Protein AF-A0A924MTT7-F1 (afdb_monomer_lite)

pLDDT: mean 83.6, std 11.67, range [41.41, 96.5]

Secondary structure (DSSP, 8-state):
---EEEEEEEEEETTEEEEEEEEE---EEETTEEEBSEEEEEEEEEPTTS-EEEEEEEEEE--TTEEEEEE-TTT-B-S-SSTTS----BEEEEEEEESSTT-SS-EE-STTSSEEEEEETTSSSPEEEEEE--SSTTT--EEE-HHHHTS-HHHHHHHHHHHHHHHHTTSS----SSSTTPPEEPP--

Radius of gyration: 16.92 Å; chains: 1; bounding box: 45×33×53 Å

Foldseek 3Di:
DDKDFPDKDWDAWPLGTKIKTKIFPLPDDDPPDRFGQKIKIWMFHQDPVRDTHTPDMDIDGDDPQWPGKDWDPVQKAQDCLDPPGDGFIWIKMFTWGAPDPVPDHDTPPALQGGKIKIWGVPDVVTKIWIFHGHPDLVRQAIAIEPVLVVDDPSSQVVQQVSQLVCVVVVPRDPRDNPPSSRHHYDDDD

Structure (mmCIF, N/CA/C/O backbone):
data_AF-A0A924MTT7-F1
#
_entry.id   AF-A0A924MTT7-F1
#
loop_
_atom_site.group_PDB
_atom_site.id
_atom_site.type_symbol
_atom_site.label_atom_id
_atom_site.label_alt_id
_atom_site.label_comp_id
_atom_site.label_asym_id
_atom_site.label_entity_id
_atom_site.label_seq_id
_atom_site.pdbx_PDB_ins_code
_atom_site.Cartn_x
_atom_site.Cartn_y
_atom_site.Cartn_z
_atom_site.occupancy
_atom_site.B_iso_or_equiv
_atom_site.auth_seq_id
_atom_site.auth_comp_id
_atom_site.auth_asym_id
_atom_site.auth_atom_id
_atom_site.pdbx_PDB_model_num
ATOM 1 N N . MET A 1 1 ? 18.904 -9.429 10.494 1.00 61.00 1 MET A N 1
ATOM 2 C CA . MET A 1 1 ? 18.779 -8.039 10.995 1.00 61.00 1 MET A CA 1
ATOM 3 C C . MET A 1 1 ? 17.323 -7.750 11.372 1.00 61.00 1 MET A C 1
ATOM 5 O O . MET A 1 1 ? 16.434 -8.182 10.637 1.00 61.00 1 MET A O 1
ATOM 9 N N . ALA A 1 2 ? 17.067 -7.101 12.511 1.00 84.69 2 ALA A N 1
ATOM 10 C CA . ALA A 1 2 ? 15.714 -6.762 12.974 1.00 84.69 2 ALA A CA 1
ATOM 11 C C . ALA A 1 2 ? 15.115 -5.586 12.179 1.00 84.69 2 ALA A C 1
ATOM 13 O O . ALA A 1 2 ? 15.863 -4.736 11.694 1.00 84.69 2 ALA A O 1
ATOM 14 N N . LEU A 1 3 ? 13.785 -5.544 12.040 1.00 91.94 3 LEU A N 1
ATOM 15 C CA . LEU A 1 3 ? 13.094 -4.390 11.460 1.00 91.94 3 LEU A CA 1
ATOM 16 C C . LEU A 1 3 ? 13.078 -3.235 12.468 1.00 91.94 3 LEU A C 1
ATOM 18 O O . LEU A 1 3 ? 12.894 -3.452 13.665 1.00 91.94 3 LEU A O 1
ATOM 22 N N . LYS A 1 4 ? 13.254 -2.014 11.973 1.00 93.88 4 LYS A N 1
ATOM 23 C CA . LYS A 1 4 ? 13.209 -0.770 12.743 1.00 93.88 4 LYS A CA 1
ATOM 24 C C . LYS A 1 4 ? 11.928 -0.016 12.424 1.00 93.88 4 LYS A C 1
ATOM 26 O O . LYS A 1 4 ? 11.415 -0.113 11.310 1.00 93.88 4 LYS A O 1
ATOM 31 N N . ILE A 1 5 ? 11.440 0.767 13.383 1.00 94.38 5 ILE A N 1
ATOM 32 C CA . ILE A 1 5 ? 10.331 1.692 13.143 1.00 94.38 5 ILE A CA 1
ATOM 33 C C . ILE A 1 5 ? 10.835 2.823 12.254 1.00 94.38 5 ILE A C 1
ATOM 35 O O . ILE A 1 5 ? 11.678 3.613 12.667 1.00 94.38 5 ILE A O 1
ATOM 39 N N . LEU A 1 6 ? 10.296 2.892 11.039 1.00 91.62 6 LEU A N 1
ATOM 40 C CA . LEU A 1 6 ? 10.521 4.002 10.118 1.00 91.62 6 LEU A CA 1
ATOM 41 C C . LEU A 1 6 ? 9.528 5.128 10.396 1.00 91.62 6 LEU A C 1
ATOM 43 O O . LEU A 1 6 ? 9.865 6.305 10.306 1.00 91.62 6 LEU A O 1
ATOM 47 N N . ARG A 1 7 ? 8.283 4.765 10.728 1.00 92.62 7 ARG A N 1
ATOM 48 C CA . ARG A 1 7 ? 7.214 5.725 10.996 1.00 92.62 7 ARG A CA 1
ATOM 49 C C . ARG A 1 7 ? 6.151 5.146 11.917 1.00 92.62 7 ARG A C 1
ATOM 51 O O . ARG A 1 7 ? 5.841 3.960 11.852 1.00 92.62 7 ARG A O 1
ATOM 58 N N . CYS A 1 8 ? 5.546 6.020 12.714 1.00 94.56 8 CYS A N 1
ATOM 59 C CA . CYS A 1 8 ? 4.300 5.756 13.420 1.00 94.56 8 CYS A CA 1
ATOM 60 C C . CYS A 1 8 ? 3.237 6.741 12.920 1.00 94.56 8 CYS A C 1
ATOM 62 O O . CYS A 1 8 ? 3.479 7.948 12.879 1.00 94.56 8 CYS A O 1
ATOM 64 N N . VAL A 1 9 ? 2.080 6.221 12.524 1.00 93.25 9 VAL A N 1
ATOM 65 C CA . VAL A 1 9 ? 0.878 6.991 12.198 1.00 93.25 9 VAL A CA 1
ATOM 66 C C . VAL A 1 9 ? -0.174 6.654 13.244 1.00 93.25 9 VAL A C 1
ATOM 68 O O . VAL A 1 9 ? -0.270 5.511 13.688 1.00 93.25 9 VAL A O 1
ATOM 71 N N . ARG A 1 10 ? -0.933 7.652 13.683 1.00 93.00 10 ARG A N 1
ATOM 72 C CA . ARG A 1 10 ? -1.968 7.492 14.703 1.00 93.00 10 ARG A CA 1
ATOM 73 C C . ARG A 1 10 ? -3.247 8.133 14.208 1.00 93.00 10 ARG A C 1
ATOM 75 O O . ARG A 1 10 ? -3.184 9.151 13.526 1.00 93.00 10 ARG A O 1
ATOM 82 N N . GLY A 1 11 ? -4.369 7.576 14.625 1.00 90.56 11 GLY A N 1
ATOM 83 C CA . GLY A 1 11 ? -5.678 8.147 14.369 1.00 90.56 11 GLY A CA 1
ATOM 84 C C . GLY A 1 11 ? -6.728 7.512 15.260 1.00 90.56 11 GLY A C 1
ATOM 85 O O . GLY A 1 11 ? -6.408 6.804 16.220 1.00 90.56 11 GLY A O 1
ATOM 86 N N . ALA A 1 12 ? -7.982 7.789 14.944 1.00 89.44 12 ALA A N 1
ATOM 87 C CA . ALA A 1 12 ? -9.131 7.162 15.566 1.00 89.44 12 ALA A CA 1
ATOM 88 C C . ALA A 1 12 ? -10.155 6.820 14.488 1.00 89.44 12 ALA A C 1
ATOM 90 O O . ALA A 1 12 ? -10.214 7.475 13.450 1.00 89.44 12 ALA A O 1
ATOM 91 N N . ASP A 1 13 ? -10.917 5.767 14.732 1.00 87.56 13 ASP A N 1
ATOM 92 C CA . ASP A 1 13 ? -12.004 5.313 13.878 1.00 87.56 13 ASP A CA 1
ATOM 93 C C . ASP A 1 13 ? -13.174 4.822 14.745 1.00 87.56 13 ASP A C 1
ATOM 95 O O . ASP A 1 13 ? -13.140 4.945 15.973 1.00 87.56 13 ASP A O 1
ATOM 99 N N . ALA A 1 14 ? -14.210 4.250 14.132 1.00 84.94 14 ALA A N 1
ATOM 100 C CA . ALA A 1 14 ? -15.380 3.722 14.834 1.00 84.94 14 ALA A CA 1
ATOM 101 C C . ALA A 1 14 ? -15.052 2.609 15.853 1.00 84.94 14 ALA A C 1
ATOM 103 O O . ALA A 1 14 ? -15.871 2.302 16.716 1.00 84.94 14 ALA A O 1
ATOM 104 N N . VAL A 1 15 ? -13.863 2.000 15.773 1.00 83.12 15 VAL A N 1
ATOM 105 C CA . VAL A 1 15 ? -13.389 0.925 16.664 1.00 83.12 15 VAL A CA 1
ATOM 106 C C . VAL A 1 15 ? -12.430 1.474 17.736 1.00 83.12 15 VAL A C 1
ATOM 108 O O . VAL A 1 15 ? -11.995 0.744 18.626 1.00 83.12 15 VAL A O 1
ATOM 111 N N . GLY A 1 16 ? -12.116 2.770 17.692 1.00 88.25 16 GLY A N 1
ATOM 112 C CA . GLY A 1 16 ? -11.335 3.484 18.695 1.00 88.25 16 GLY A CA 1
ATOM 113 C C . GLY A 1 16 ? -10.012 4.028 18.165 1.00 88.25 16 GLY A C 1
ATOM 114 O O . GLY A 1 16 ? -9.757 4.104 16.964 1.00 88.25 16 GLY A O 1
ATOM 115 N N . ALA A 1 17 ? -9.145 4.439 19.089 1.00 93.25 17 ALA A N 1
ATOM 116 C CA . ALA A 1 17 ? -7.819 4.928 18.738 1.00 93.25 17 ALA A CA 1
ATOM 117 C C . ALA A 1 17 ? -6.966 3.795 18.149 1.00 93.25 17 ALA A C 1
ATOM 119 O O . ALA A 1 17 ? -6.945 2.676 18.665 1.00 93.25 17 ALA A O 1
ATOM 120 N N . TRP A 1 18 ? -6.213 4.093 17.097 1.00 93.06 18 TRP A N 1
ATOM 121 C CA . TRP A 1 18 ? -5.336 3.135 16.437 1.00 93.06 18 TRP A CA 1
ATOM 122 C C . TRP A 1 18 ? -3.935 3.699 16.219 1.00 93.06 18 TRP A C 1
ATOM 124 O O . TRP A 1 18 ? -3.701 4.912 16.190 1.00 93.06 18 TRP A O 1
ATOM 134 N N . GLN A 1 19 ? -2.980 2.783 16.084 1.00 95.12 19 GLN A N 1
ATOM 135 C CA . GLN A 1 19 ? -1.586 3.083 15.776 1.00 95.12 19 GLN A CA 1
ATOM 136 C C . GLN A 1 19 ? -1.093 2.148 14.677 1.00 95.12 19 GLN A C 1
ATOM 138 O O . GLN A 1 19 ? -1.239 0.934 14.774 1.00 95.12 19 GLN A O 1
ATOM 143 N N . LEU A 1 20 ? -0.494 2.722 13.642 1.00 94.75 20 LEU A N 1
ATOM 144 C CA . LEU A 1 20 ? 0.119 2.016 12.529 1.00 94.75 20 LEU A CA 1
ATOM 145 C C . LEU A 1 20 ? 1.627 2.255 12.551 1.00 94.75 20 LEU A C 1
ATOM 147 O O . LEU A 1 20 ? 2.089 3.394 12.465 1.00 94.75 20 LEU A O 1
ATOM 151 N N . TYR A 1 21 ? 2.394 1.176 12.628 1.00 96.12 21 TYR A N 1
ATOM 152 C CA . TYR A 1 21 ? 3.846 1.197 12.521 1.00 96.12 21 TYR A CA 1
ATOM 153 C C . TYR A 1 21 ? 4.270 0.740 11.134 1.00 96.12 21 TYR A C 1
ATOM 155 O O . TYR A 1 21 ? 3.935 -0.364 10.713 1.00 96.12 21 TYR A O 1
ATOM 163 N N . LEU A 1 22 ? 5.034 1.585 10.444 1.00 95.75 22 LEU A N 1
ATOM 164 C CA . LEU A 1 22 ? 5.727 1.236 9.209 1.00 95.75 22 LEU A CA 1
ATOM 165 C C . LEU A 1 22 ? 7.174 0.907 9.559 1.00 95.75 22 LEU A C 1
ATOM 167 O O . LEU A 1 22 ? 7.864 1.694 10.214 1.00 95.75 22 LEU A O 1
ATOM 171 N N . LEU A 1 23 ? 7.611 -0.273 9.146 1.00 96.50 23 LEU A N 1
ATOM 172 C CA . LEU A 1 23 ? 8.838 -0.914 9.584 1.00 96.50 23 LEU A CA 1
ATOM 173 C C . LEU A 1 23 ? 9.707 -1.272 8.377 1.00 96.50 23 LEU A C 1
ATOM 175 O O . LEU A 1 23 ? 9.195 -1.693 7.341 1.00 96.50 23 LEU A O 1
ATOM 179 N N . GLY A 1 24 ? 11.022 -1.185 8.537 1.00 95.50 24 GLY A N 1
ATOM 180 C CA . GLY A 1 24 ? 11.985 -1.619 7.528 1.00 95.50 24 GLY A CA 1
ATOM 181 C C . GLY A 1 24 ? 13.337 -1.927 8.144 1.00 95.50 24 GLY A C 1
ATOM 182 O O . GLY A 1 24 ? 13.634 -1.486 9.253 1.00 95.50 24 GLY A O 1
ATOM 183 N N . ASP A 1 25 ? 14.158 -2.725 7.468 1.00 94.06 25 ASP A N 1
ATOM 184 C CA . ASP A 1 25 ? 15.500 -3.035 7.969 1.00 94.06 25 ASP A CA 1
ATOM 185 C C . ASP A 1 25 ? 16.543 -1.959 7.663 1.00 94.06 25 ASP A C 1
ATOM 187 O O . ASP A 1 25 ? 17.622 -2.009 8.250 1.00 94.06 25 ASP A O 1
ATOM 191 N N . SER A 1 26 ? 16.224 -0.969 6.818 1.00 86.75 26 SER A N 1
ATOM 192 C CA . SER A 1 26 ? 17.160 0.102 6.441 1.00 86.75 26 SER A CA 1
ATOM 193 C C . SER A 1 26 ? 18.521 -0.458 6.008 1.00 86.75 26 SER A C 1
ATOM 195 O O . SER A 1 26 ? 19.568 0.040 6.424 1.00 86.75 26 SER A O 1
ATOM 197 N N . ALA A 1 27 ? 18.497 -1.558 5.255 1.00 80.94 27 ALA A N 1
ATOM 198 C CA . ALA A 1 27 ? 19.681 -2.339 4.927 1.00 80.94 27 ALA A CA 1
ATOM 199 C C . ALA A 1 27 ? 20.689 -1.582 4.051 1.00 80.94 27 ALA A C 1
ATOM 201 O O . ALA A 1 27 ? 21.867 -1.936 4.056 1.00 80.94 27 ALA A O 1
ATOM 202 N N . ARG A 1 28 ? 20.243 -0.577 3.284 1.00 78.56 28 ARG A N 1
ATOM 203 C CA . ARG A 1 28 ? 21.082 0.148 2.321 1.00 78.56 28 ARG A CA 1
ATOM 204 C C . ARG A 1 28 ? 20.813 1.655 2.357 1.00 78.56 28 ARG A C 1
ATOM 206 O O . ARG A 1 28 ? 19.762 2.104 2.817 1.00 78.56 28 ARG A O 1
ATOM 213 N N . ARG A 1 29 ? 21.781 2.426 1.860 1.00 74.81 29 ARG A N 1
ATOM 214 C CA . ARG A 1 29 ? 21.657 3.860 1.580 1.00 74.81 29 ARG A CA 1
ATOM 215 C C . ARG A 1 29 ? 22.1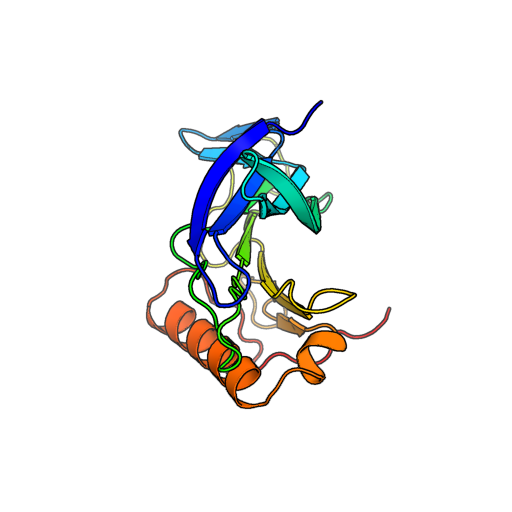94 4.147 0.185 1.00 74.81 29 ARG A C 1
ATOM 217 O O . ARG A 1 29 ? 23.266 3.644 -0.140 1.00 74.81 29 ARG A O 1
ATOM 224 N N . ASP A 1 30 ? 21.473 4.957 -0.576 1.00 73.00 30 ASP A N 1
ATOM 225 C CA . ASP A 1 30 ? 21.962 5.585 -1.803 1.00 73.00 30 ASP A CA 1
ATOM 226 C C . ASP A 1 30 ? 21.725 7.094 -1.691 1.00 73.00 30 ASP A C 1
ATOM 228 O O . ASP A 1 30 ? 20.586 7.541 -1.573 1.00 73.00 30 ASP A O 1
ATOM 232 N N . GLY A 1 31 ? 22.801 7.875 -1.575 1.00 75.19 31 GLY A N 1
ATOM 233 C CA . GLY A 1 31 ? 22.709 9.271 -1.138 1.00 75.19 31 GLY A CA 1
ATOM 234 C C . GLY A 1 31 ? 21.929 9.418 0.180 1.00 75.19 31 GLY A C 1
ATOM 235 O O . GLY A 1 31 ? 22.265 8.792 1.191 1.00 75.19 31 GLY A O 1
ATOM 236 N N . ASP A 1 32 ? 20.865 10.224 0.150 1.00 71.44 32 ASP A N 1
ATOM 237 C CA . ASP A 1 32 ? 19.966 10.473 1.287 1.00 71.44 32 ASP A CA 1
ATOM 238 C C . ASP A 1 32 ? 18.819 9.451 1.406 1.00 71.44 32 ASP A C 1
ATOM 240 O O . ASP A 1 32 ? 18.022 9.494 2.350 1.00 71.44 32 ASP A O 1
ATOM 244 N N . VAL A 1 33 ? 18.727 8.504 0.472 1.00 68.81 33 VAL A N 1
ATOM 245 C CA . VAL A 1 33 ? 17.617 7.556 0.388 1.00 68.81 33 VAL A CA 1
ATOM 246 C C . VAL A 1 33 ? 17.973 6.292 1.157 1.00 68.81 33 VAL A C 1
ATOM 248 O O . VAL A 1 33 ? 18.913 5.562 0.841 1.00 68.81 33 VAL A O 1
ATOM 251 N N . VAL A 1 34 ? 17.208 6.024 2.217 1.00 80.62 34 VAL A N 1
ATOM 252 C CA . VAL A 1 34 ? 17.335 4.803 3.018 1.00 80.62 34 VAL A CA 1
ATOM 253 C C . VAL A 1 34 ? 16.444 3.723 2.422 1.00 80.62 34 VAL A C 1
ATOM 255 O O . VAL A 1 34 ? 15.218 3.810 2.472 1.00 80.62 34 VAL A O 1
ATOM 258 N N . LEU A 1 35 ? 17.071 2.664 1.926 1.00 86.94 35 LEU A N 1
ATOM 259 C CA . LEU A 1 35 ? 16.398 1.543 1.290 1.00 86.94 35 LEU A CA 1
ATOM 260 C C . LEU A 1 35 ? 16.282 0.370 2.257 1.00 86.94 35 LEU A C 1
ATOM 262 O O . LEU A 1 35 ? 17.225 0.021 2.975 1.00 86.94 35 LEU A O 1
ATOM 266 N N . SER A 1 36 ? 15.123 -0.278 2.242 1.00 93.06 36 SER A N 1
ATOM 267 C CA . SER A 1 36 ? 14.907 -1.533 2.957 1.00 93.06 36 SER A CA 1
ATOM 268 C C . SER A 1 36 ? 14.861 -2.702 1.981 1.00 93.06 36 SER A C 1
ATOM 270 O O . SER A 1 36 ? 14.353 -2.573 0.872 1.00 93.06 36 SER A O 1
ATOM 272 N N . THR A 1 37 ? 15.355 -3.862 2.409 1.00 93.31 37 THR A N 1
ATOM 273 C CA . THR A 1 37 ? 15.153 -5.131 1.680 1.00 93.31 37 THR A CA 1
ATOM 274 C C . THR A 1 37 ? 13.929 -5.881 2.197 1.00 93.31 37 THR A C 1
ATOM 276 O O . THR A 1 37 ? 13.351 -6.723 1.512 1.00 93.31 37 THR A O 1
ATOM 279 N N . ARG A 1 38 ? 13.509 -5.565 3.425 1.00 95.38 38 ARG A N 1
ATOM 280 C CA . ARG A 1 38 ? 12.320 -6.112 4.074 1.00 95.38 38 ARG A CA 1
ATOM 281 C C . ARG A 1 38 ? 11.514 -4.976 4.669 1.00 95.38 38 ARG A C 1
ATOM 283 O O . ARG A 1 38 ? 12.068 -4.123 5.361 1.00 95.38 38 ARG A O 1
ATOM 290 N N . LEU A 1 39 ? 10.212 -5.008 4.428 1.00 95.94 39 LEU A N 1
ATOM 291 C CA . LEU A 1 39 ? 9.243 -4.049 4.930 1.00 95.94 39 LEU A CA 1
ATOM 292 C C . LEU A 1 39 ? 8.179 -4.777 5.747 1.00 95.94 39 LEU A C 1
ATOM 294 O O . LEU A 1 39 ? 7.838 -5.931 5.485 1.00 95.94 39 LEU A O 1
ATOM 298 N N . ALA A 1 40 ? 7.629 -4.092 6.739 1.00 96.12 40 ALA A N 1
ATOM 299 C CA . ALA A 1 40 ? 6.409 -4.534 7.391 1.00 96.12 40 ALA A CA 1
ATOM 300 C C . ALA A 1 40 ? 5.540 -3.341 7.772 1.00 96.12 40 ALA A C 1
ATOM 302 O O . ALA A 1 40 ? 6.041 -2.250 8.029 1.00 96.12 40 ALA A O 1
ATOM 303 N N . ALA A 1 41 ? 4.234 -3.559 7.819 1.00 95.38 41 ALA A N 1
ATOM 304 C CA . ALA A 1 41 ? 3.287 -2.610 8.372 1.00 95.38 41 ALA A CA 1
ATOM 305 C C . ALA A 1 41 ? 2.434 -3.335 9.406 1.00 95.38 41 ALA A C 1
ATOM 307 O O . ALA A 1 41 ? 1.921 -4.419 9.135 1.00 95.38 41 ALA A O 1
ATOM 308 N N . GLN A 1 42 ? 2.312 -2.767 10.598 1.00 95.25 42 GLN A N 1
ATOM 309 C CA . GLN A 1 42 ? 1.602 -3.399 11.701 1.00 95.25 42 GLN A CA 1
ATOM 310 C C . GLN A 1 42 ? 0.654 -2.395 12.332 1.00 95.25 42 GLN A C 1
ATOM 312 O O . GLN A 1 42 ? 1.085 -1.341 12.805 1.00 95.25 42 GLN A O 1
ATOM 317 N N . MET A 1 43 ? -0.635 -2.720 12.321 1.00 93.62 43 MET A N 1
ATOM 318 C CA . MET A 1 43 ? -1.670 -1.867 12.888 1.00 93.62 43 MET A CA 1
ATOM 319 C C . MET A 1 43 ? -2.189 -2.449 14.190 1.00 93.62 43 MET A C 1
ATOM 321 O O . MET A 1 43 ? -2.388 -3.658 14.314 1.00 93.62 43 MET A O 1
ATOM 325 N N . PHE A 1 44 ? -2.451 -1.565 15.142 1.00 94.12 44 PHE A N 1
ATOM 326 C CA . PHE A 1 44 ? -2.947 -1.885 16.466 1.00 94.12 44 PHE A CA 1
ATOM 327 C C . PHE A 1 44 ? -4.159 -1.025 16.814 1.00 94.12 44 PHE A C 1
ATOM 329 O O . PHE A 1 44 ? -4.197 0.160 16.479 1.00 94.12 44 PHE A O 1
ATOM 336 N N . THR A 1 45 ? -5.102 -1.597 17.558 1.00 93.81 45 THR A N 1
ATOM 337 C CA . THR A 1 45 ? -6.047 -0.831 18.378 1.00 93.81 45 THR A CA 1
ATOM 338 C C . THR A 1 45 ? -5.363 -0.477 19.690 1.00 93.81 45 THR A C 1
ATOM 340 O O . THR A 1 45 ? -4.777 -1.351 20.334 1.00 93.81 45 THR A O 1
ATOM 343 N N . ARG A 1 46 ? -5.472 0.780 20.114 1.00 93.44 46 ARG A N 1
ATOM 344 C CA . ARG A 1 46 ? -5.050 1.217 21.442 1.00 93.44 46 ARG A CA 1
ATOM 345 C C . ARG A 1 46 ? -6.203 1.041 22.422 1.00 93.44 46 ARG A C 1
ATOM 347 O O . ARG A 1 46 ? -7.250 1.663 22.264 1.00 93.44 46 ARG A O 1
ATOM 354 N N . GLN A 1 47 ? -5.990 0.197 23.420 1.00 91.75 47 GLN A N 1
ATOM 355 C CA . GLN A 1 47 ? -6.954 -0.076 24.479 1.00 91.75 47 GLN A CA 1
ATOM 356 C C . GLN A 1 47 ? -6.953 1.043 25.530 1.00 91.75 47 GLN A C 1
ATOM 358 O O . GLN A 1 47 ? -6.029 1.863 25.594 1.00 91.75 47 GLN A O 1
ATOM 363 N N . ALA A 1 48 ? -7.995 1.080 26.364 1.00 87.81 48 ALA A N 1
ATOM 364 C CA . ALA A 1 48 ? -8.151 2.093 27.410 1.00 87.81 48 ALA A CA 1
ATOM 365 C C . ALA A 1 48 ? -7.025 2.050 28.462 1.00 87.81 48 ALA A C 1
ATOM 367 O O . ALA A 1 48 ? -6.608 3.094 28.957 1.00 87.81 48 ALA A O 1
ATOM 368 N N . ASP A 1 49 ? -6.486 0.862 28.746 1.00 91.69 49 ASP A N 1
ATOM 369 C CA . ASP A 1 49 ? -5.343 0.639 29.644 1.00 91.69 49 ASP A CA 1
ATOM 370 C C . ASP A 1 49 ? -3.981 1.001 29.010 1.00 91.69 49 ASP A C 1
ATOM 372 O O . ASP A 1 49 ? -2.930 0.852 29.631 1.00 91.69 49 ASP A O 1
ATOM 376 N N . GLY A 1 50 ? -3.986 1.491 27.766 1.00 87.00 50 GLY A N 1
ATOM 377 C CA . GLY A 1 50 ? -2.792 1.856 27.012 1.00 87.00 50 GLY A CA 1
ATOM 378 C C . GLY A 1 50 ? -2.110 0.692 26.292 1.00 87.00 50 GLY A C 1
ATOM 379 O O . GLY A 1 50 ? -1.145 0.945 25.565 1.00 87.00 50 GLY A O 1
ATOM 380 N N . THR A 1 51 ? -2.604 -0.542 26.430 1.00 93.81 51 THR A N 1
ATOM 381 C CA . THR A 1 51 ? -2.087 -1.700 25.692 1.00 93.81 51 THR A CA 1
ATOM 382 C C . THR A 1 51 ? -2.444 -1.630 24.205 1.00 93.81 51 THR A C 1
ATOM 384 O O . THR A 1 51 ? -3.355 -0.912 23.776 1.00 93.81 51 THR A O 1
ATOM 387 N N . LEU A 1 52 ? -1.679 -2.358 23.388 1.00 94.69 52 LEU A N 1
ATOM 388 C CA . LEU A 1 52 ? -1.857 -2.422 21.941 1.00 94.69 52 LEU A CA 1
ATOM 389 C C . LEU A 1 52 ? -2.312 -3.823 21.534 1.00 94.69 52 LEU A C 1
ATOM 391 O O . LEU A 1 52 ? -1.577 -4.793 21.703 1.00 94.69 52 LEU A O 1
ATOM 395 N N . ALA A 1 53 ? -3.503 -3.918 20.948 1.00 93.94 53 ALA A N 1
ATOM 396 C CA . ALA A 1 53 ? -4.022 -5.154 20.370 1.00 93.94 53 ALA A CA 1
ATOM 397 C C . ALA A 1 53 ? -3.791 -5.142 18.855 1.00 93.94 53 ALA A C 1
ATOM 399 O O . ALA A 1 53 ? -4.264 -4.232 18.173 1.00 93.94 53 ALA A O 1
ATOM 400 N N . GLN A 1 54 ? -3.048 -6.117 18.320 1.00 92.75 54 GLN A N 1
ATOM 401 C CA . GLN A 1 54 ? -2.754 -6.173 16.885 1.00 92.75 54 GLN A CA 1
ATOM 402 C C . GLN A 1 54 ? -4.046 -6.387 16.087 1.00 92.75 54 GLN A C 1
ATOM 404 O O . GLN A 1 54 ? -4.761 -7.355 16.323 1.00 92.75 54 GLN A O 1
ATOM 409 N N . ARG A 1 55 ? -4.309 -5.506 15.116 1.00 90.00 55 ARG A N 1
ATOM 410 C CA . ARG A 1 55 ? -5.377 -5.673 14.120 1.00 90.00 55 ARG A CA 1
ATOM 411 C C . ARG A 1 55 ? -4.902 -6.536 12.961 1.00 90.00 55 ARG A C 1
ATOM 413 O O . ARG A 1 55 ? -5.563 -7.496 12.600 1.00 90.00 55 ARG A O 1
ATOM 420 N N . TRP A 1 56 ? -3.743 -6.202 12.400 1.00 91.25 56 TRP A N 1
ATOM 421 C CA . TRP A 1 56 ? -3.156 -6.934 11.281 1.00 91.25 56 TRP A CA 1
ATOM 422 C C . TRP A 1 56 ? -1.657 -6.662 11.160 1.00 91.25 56 TRP A C 1
ATOM 424 O O . TRP A 1 56 ? -1.117 -5.701 11.720 1.00 91.25 56 TRP A O 1
ATOM 434 N N . LEU A 1 57 ? -0.990 -7.534 10.406 1.00 92.62 57 LEU A N 1
ATOM 435 C CA . LEU A 1 57 ? 0.425 -7.453 10.076 1.00 92.62 57 LEU A CA 1
ATOM 436 C C . LEU A 1 57 ? 0.617 -7.757 8.589 1.00 92.62 57 LEU A C 1
ATOM 438 O O . LEU A 1 57 ? 0.318 -8.851 8.122 1.00 92.62 57 LEU A O 1
ATOM 442 N N . LEU A 1 58 ? 1.191 -6.801 7.872 1.00 94.00 58 LEU A N 1
ATOM 443 C CA . LEU A 1 58 ? 1.679 -6.958 6.513 1.00 94.00 58 LEU A CA 1
ATOM 444 C C . LEU A 1 58 ? 3.198 -7.117 6.549 1.00 94.00 58 LEU A C 1
ATOM 446 O O . LEU A 1 58 ? 3.888 -6.377 7.251 1.00 94.00 58 LEU A O 1
ATOM 450 N N . ARG A 1 59 ? 3.729 -8.044 5.754 1.00 94.75 59 ARG A N 1
ATOM 451 C CA . ARG A 1 59 ? 5.165 -8.175 5.496 1.00 94.75 59 ARG A CA 1
ATOM 452 C C . ARG A 1 59 ? 5.402 -8.228 4.002 1.00 94.75 59 ARG A C 1
ATOM 454 O O . ARG A 1 59 ? 4.643 -8.868 3.281 1.00 94.75 59 ARG A O 1
ATOM 461 N N . ASP A 1 60 ? 6.472 -7.585 3.570 1.00 94.38 60 ASP A N 1
ATOM 462 C CA . ASP A 1 60 ? 6.916 -7.619 2.188 1.00 94.38 60 ASP A CA 1
ATOM 463 C C . ASP A 1 60 ? 8.442 -7.627 2.114 1.00 94.38 60 ASP A C 1
ATOM 465 O O . ASP A 1 60 ? 9.142 -7.307 3.083 1.00 94.38 60 ASP A O 1
ATOM 469 N N . ARG A 1 61 ? 8.967 -8.017 0.960 1.00 94.38 61 ARG A N 1
ATOM 470 C CA . ARG A 1 61 ? 10.401 -8.019 0.690 1.00 94.38 61 ARG A CA 1
ATOM 471 C C . ARG A 1 61 ? 10.659 -7.697 -0.765 1.00 94.38 61 ARG A C 1
ATOM 473 O O . ARG A 1 61 ? 9.793 -7.897 -1.611 1.00 94.38 61 ARG A O 1
ATOM 480 N N . ILE A 1 62 ? 11.867 -7.232 -1.020 1.00 92.12 62 ILE A N 1
ATOM 481 C CA . ILE A 1 62 ? 12.325 -7.024 -2.382 1.00 92.12 62 ILE A CA 1
ATOM 482 C C . ILE A 1 62 ? 12.487 -8.361 -3.122 1.00 92.12 62 ILE A C 1
ATOM 484 O O . ILE A 1 62 ? 12.747 -9.401 -2.500 1.00 92.12 62 ILE A O 1
ATOM 488 N N . ALA A 1 63 ? 12.333 -8.321 -4.438 1.00 89.19 63 ALA A N 1
ATOM 489 C CA . ALA A 1 63 ? 12.757 -9.367 -5.354 1.00 89.19 63 ALA A CA 1
ATOM 490 C C . ALA A 1 63 ? 14.294 -9.332 -5.544 1.00 89.19 63 ALA A C 1
ATOM 492 O O . ALA A 1 63 ? 14.934 -8.346 -5.170 1.00 89.19 63 ALA A O 1
ATOM 493 N N . PRO A 1 64 ? 14.923 -10.413 -6.045 1.00 85.62 64 PRO A N 1
ATOM 494 C CA . PRO A 1 64 ? 16.383 -10.480 -6.188 1.00 85.62 64 PRO A CA 1
ATOM 495 C C . PRO A 1 64 ? 16.997 -9.393 -7.086 1.00 85.62 64 PRO A C 1
ATOM 497 O O . PRO A 1 64 ? 18.133 -8.989 -6.855 1.00 85.62 64 PRO A O 1
ATOM 500 N N . ASP A 1 65 ? 16.246 -8.938 -8.082 1.00 83.38 65 ASP A N 1
ATOM 501 C CA . ASP A 1 65 ? 16.588 -7.924 -9.084 1.00 83.38 65 ASP A CA 1
ATOM 502 C C . ASP A 1 65 ? 16.347 -6.480 -8.609 1.00 83.38 65 ASP A C 1
ATOM 504 O O . ASP A 1 65 ? 16.757 -5.521 -9.259 1.00 83.38 65 ASP A O 1
ATOM 508 N N . GLU A 1 66 ? 15.736 -6.302 -7.440 1.00 87.38 66 GLU A N 1
ATOM 509 C CA . GLU A 1 66 ? 15.435 -4.986 -6.886 1.00 87.38 66 GLU A CA 1
ATOM 510 C C . GLU A 1 66 ? 16.580 -4.459 -6.003 1.00 87.38 66 GLU A C 1
ATOM 512 O O . GLU A 1 66 ? 17.204 -5.165 -5.200 1.00 87.38 66 GLU A O 1
ATOM 517 N N . ALA A 1 67 ? 16.836 -3.157 -6.099 1.00 87.50 67 ALA A N 1
ATOM 518 C CA . ALA A 1 67 ? 17.838 -2.465 -5.299 1.00 87.50 67 ALA A CA 1
ATOM 519 C C . ALA A 1 67 ? 17.348 -2.177 -3.873 1.00 87.50 67 ALA A C 1
ATOM 521 O O . ALA A 1 67 ? 18.140 -2.146 -2.920 1.00 87.50 67 ALA A O 1
ATOM 522 N N . GLY A 1 68 ? 16.040 -1.992 -3.701 1.00 90.81 68 GLY A N 1
ATOM 523 C CA . GLY A 1 68 ? 15.460 -1.620 -2.421 1.00 90.81 68 GLY A CA 1
ATOM 524 C C . GLY A 1 68 ? 13.979 -1.284 -2.490 1.00 90.81 68 GLY A C 1
ATOM 525 O O . GLY A 1 68 ? 13.374 -1.255 -3.558 1.00 90.81 68 GLY A O 1
ATOM 526 N N . ALA A 1 69 ? 13.400 -1.013 -1.324 1.00 91.94 69 ALA A N 1
ATOM 527 C CA . ALA A 1 69 ? 12.017 -0.586 -1.205 1.00 91.94 69 ALA A CA 1
ATOM 528 C C . ALA A 1 69 ? 11.773 0.364 -0.026 1.00 91.94 69 ALA A C 1
ATOM 530 O O . ALA A 1 69 ? 12.513 0.365 0.967 1.00 91.94 69 ALA A O 1
ATOM 531 N N . TRP A 1 70 ? 10.682 1.129 -0.113 1.00 91.81 70 TRP A N 1
ATOM 532 C CA . TRP A 1 70 ? 10.166 1.973 0.967 1.00 91.81 70 TRP A CA 1
ATOM 533 C C . TRP A 1 70 ? 8.643 2.160 0.895 1.00 91.81 70 TRP A C 1
ATOM 535 O O . TRP A 1 70 ? 8.006 1.914 -0.127 1.00 91.81 70 TRP A O 1
ATOM 545 N N . PHE A 1 71 ? 8.048 2.642 1.990 1.00 92.25 71 PHE A N 1
ATOM 546 C CA . PHE A 1 71 ? 6.653 3.095 2.003 1.00 92.25 71 PHE A CA 1
ATOM 547 C C . PHE A 1 71 ? 6.554 4.525 1.468 1.00 92.25 71 PHE A C 1
ATOM 549 O O . PHE A 1 71 ? 7.121 5.452 2.053 1.00 92.25 71 PHE A O 1
ATOM 556 N N . SER A 1 72 ? 5.807 4.734 0.386 1.00 89.75 72 SER A N 1
ATOM 557 C CA . SER A 1 72 ? 5.591 6.066 -0.172 1.00 89.75 72 SER A CA 1
ATOM 558 C C . SER A 1 72 ? 4.630 6.865 0.700 1.00 89.75 72 SER A C 1
ATOM 560 O O . SER A 1 72 ? 3.431 6.594 0.754 1.00 89.75 72 SER A O 1
ATOM 562 N N . ARG A 1 73 ? 5.144 7.903 1.368 1.00 85.25 73 ARG A N 1
ATOM 563 C CA . ARG A 1 73 ? 4.312 8.834 2.144 1.00 85.25 73 ARG A CA 1
ATOM 564 C C . ARG A 1 73 ? 3.373 9.654 1.261 1.00 85.25 73 ARG A C 1
ATOM 566 O O . ARG A 1 73 ? 2.285 9.972 1.718 1.00 85.25 73 ARG A O 1
ATOM 573 N N . LYS A 1 74 ? 3.815 10.031 0.058 1.00 86.75 74 LYS A N 1
ATOM 574 C CA . LYS A 1 74 ? 3.045 10.881 -0.863 1.00 86.75 74 LYS A CA 1
ATOM 575 C C . LYS A 1 74 ? 1.835 10.141 -1.435 1.00 86.75 74 LYS A C 1
ATOM 577 O O . LYS A 1 74 ? 0.819 10.772 -1.681 1.00 86.75 74 LYS A O 1
ATOM 582 N N . LEU A 1 75 ? 1.965 8.829 -1.644 1.00 89.00 75 LEU A N 1
ATOM 583 C CA . LEU A 1 75 ? 0.938 8.018 -2.299 1.00 89.00 75 LEU A CA 1
ATOM 584 C C . LEU A 1 75 ? 0.065 7.203 -1.336 1.00 89.00 75 LEU A C 1
ATOM 586 O O . LEU A 1 75 ? -0.978 6.710 -1.747 1.00 89.00 75 LEU A O 1
ATOM 590 N N . SER A 1 76 ? 0.497 7.011 -0.086 1.00 91.62 76 SER A N 1
ATOM 591 C CA . SER A 1 76 ? -0.301 6.274 0.900 1.00 91.62 76 SER A CA 1
ATOM 592 C C . SER A 1 76 ? -1.392 7.161 1.497 1.00 91.62 76 SER A C 1
ATOM 594 O O . SER A 1 76 ? -1.130 8.309 1.859 1.00 91.62 76 SER A O 1
ATOM 596 N N . GLU A 1 77 ? -2.573 6.585 1.692 1.00 91.69 77 GLU A N 1
ATOM 597 C CA . GLU A 1 77 ? -3.716 7.213 2.354 1.00 91.69 77 GLU A CA 1
ATOM 598 C C . GLU A 1 77 ? -3.974 6.498 3.683 1.00 91.69 77 GLU A C 1
ATOM 600 O O . GLU A 1 77 ? -3.908 5.272 3.769 1.00 91.69 77 GLU A O 1
ATOM 605 N N . PHE A 1 78 ? -4.224 7.261 4.746 1.00 86.25 78 PHE A N 1
ATOM 606 C CA . PHE A 1 78 ? -4.424 6.710 6.094 1.00 86.25 78 PHE A CA 1
ATOM 607 C C . PHE A 1 78 ? -5.844 6.912 6.621 1.00 86.25 78 PHE A C 1
ATOM 609 O O . PHE A 1 78 ? -6.193 6.341 7.654 1.00 86.25 78 PHE A O 1
ATOM 616 N N . ASP A 1 79 ? -6.639 7.701 5.906 1.00 74.00 79 ASP A N 1
ATOM 617 C CA . ASP A 1 79 ? -8.050 7.910 6.189 1.00 74.00 79 ASP A CA 1
ATOM 618 C C . ASP A 1 79 ? -8.863 6.759 5.574 1.00 74.00 79 ASP A C 1
ATOM 620 O O . ASP A 1 79 ? -8.460 6.172 4.567 1.00 74.00 79 ASP A O 1
ATOM 624 N N . GLY A 1 80 ? -9.966 6.378 6.222 1.00 67.81 80 GLY A N 1
ATOM 625 C CA . GLY A 1 80 ? -10.768 5.218 5.821 1.00 67.81 80 GLY A CA 1
ATOM 626 C C . GLY A 1 80 ? -11.343 5.353 4.409 1.00 67.81 80 GLY A C 1
ATOM 627 O O . GLY A 1 80 ? -11.872 6.401 4.039 1.00 67.81 80 GLY A O 1
ATOM 628 N N . LEU A 1 81 ? -11.233 4.279 3.626 1.00 67.81 81 LEU A N 1
ATOM 629 C CA . LEU A 1 81 ? -11.788 4.175 2.271 1.00 67.81 81 LEU A CA 1
ATOM 630 C C . LEU A 1 81 ? -13.215 3.618 2.238 1.00 67.81 81 LEU A C 1
ATOM 632 O O . LEU A 1 81 ? -13.883 3.680 1.203 1.00 67.81 81 LEU A O 1
ATOM 636 N N . ASP A 1 82 ? -13.668 3.034 3.341 1.00 63.72 82 ASP A N 1
ATOM 637 C CA . ASP A 1 82 ? -14.979 2.438 3.523 1.00 63.72 82 ASP A CA 1
ATOM 638 C C . ASP A 1 82 ? -15.911 3.346 4.333 1.00 63.72 82 ASP A C 1
ATOM 640 O O . ASP A 1 82 ? -15.527 4.123 5.204 1.00 63.72 82 ASP A O 1
ATOM 644 N N . ALA A 1 83 ? -17.201 3.249 4.017 1.00 59.47 83 ALA A N 1
ATOM 645 C CA . ALA A 1 83 ? -18.255 3.979 4.715 1.00 59.47 83 ALA A CA 1
ATOM 646 C C . ALA A 1 83 ? -18.616 3.353 6.077 1.00 59.47 83 ALA A C 1
ATOM 648 O O . ALA A 1 83 ? -19.538 3.825 6.738 1.00 59.47 83 ALA A O 1
ATOM 649 N N . ASP A 1 84 ? -17.928 2.284 6.493 1.00 69.62 84 ASP A N 1
ATOM 650 C CA . ASP A 1 84 ? -18.174 1.598 7.767 1.00 69.62 84 ASP A CA 1
ATOM 651 C C . ASP A 1 84 ? -17.511 2.314 8.963 1.00 69.62 84 ASP A C 1
ATOM 653 O O . ASP A 1 84 ? -17.687 1.913 10.117 1.00 69.62 84 ASP A O 1
ATOM 657 N N . GLY A 1 85 ? -16.778 3.398 8.685 1.00 68.88 85 GLY A N 1
ATOM 658 C CA . GLY A 1 85 ? -16.139 4.243 9.681 1.00 68.88 85 GLY A CA 1
ATOM 659 C C . GLY A 1 85 ? -14.893 3.619 10.299 1.00 68.88 85 GLY A C 1
ATOM 660 O O . GLY A 1 85 ? -14.431 4.128 11.321 1.00 68.88 85 GLY A O 1
ATOM 661 N N . ARG A 1 86 ? -14.350 2.533 9.733 1.00 78.56 86 ARG A N 1
ATOM 662 C CA . ARG A 1 86 ? -13.080 1.938 10.158 1.00 78.56 86 ARG A CA 1
ATOM 663 C C . ARG A 1 86 ? -11.915 2.569 9.400 1.00 78.56 86 ARG A C 1
ATOM 665 O O . ARG A 1 86 ? -12.033 3.042 8.278 1.00 78.56 86 ARG A O 1
ATOM 672 N N . ALA A 1 87 ? -10.745 2.599 10.023 1.00 79.00 87 ALA A N 1
ATOM 673 C CA . ALA A 1 87 ? -9.535 3.010 9.334 1.00 79.00 87 ALA A CA 1
ATOM 674 C C . ALA A 1 87 ? -9.056 1.865 8.436 1.00 79.00 87 ALA A C 1
ATOM 676 O O . ALA A 1 87 ? -8.494 0.872 8.908 1.00 79.00 87 ALA A O 1
ATOM 677 N N . ALA A 1 88 ? -9.262 2.042 7.134 1.00 81.31 88 ALA A N 1
ATOM 678 C CA . ALA A 1 88 ? -8.774 1.175 6.072 1.00 81.31 88 ALA A CA 1
ATOM 679 C C . ALA A 1 88 ? -7.657 1.886 5.284 1.00 81.31 88 ALA A C 1
ATOM 681 O O . ALA A 1 88 ? -7.920 2.421 4.205 1.00 81.31 88 ALA A O 1
ATOM 682 N N . PRO A 1 89 ? -6.413 1.927 5.806 1.00 88.94 89 PRO A N 1
ATOM 683 C CA . PRO A 1 89 ? -5.333 2.627 5.128 1.00 88.94 89 PRO A CA 1
ATOM 684 C C . PRO A 1 89 ? -4.997 1.945 3.802 1.00 88.94 89 PRO A C 1
ATOM 686 O O . PRO A 1 89 ? -4.916 0.719 3.718 1.00 88.94 89 PRO A O 1
ATOM 689 N N . LEU A 1 90 ? -4.713 2.748 2.787 1.00 93.06 90 LEU A N 1
ATOM 690 C CA . LEU A 1 90 ? -4.111 2.306 1.540 1.00 93.06 90 LEU A CA 1
ATOM 691 C C . LEU A 1 90 ? -2.612 2.566 1.626 1.00 93.06 90 LEU A C 1
ATOM 693 O O . LEU A 1 90 ? -2.153 3.707 1.676 1.00 93.06 90 LEU A O 1
ATOM 697 N N . LEU A 1 91 ? -1.831 1.490 1.656 1.00 94.69 91 LEU A N 1
ATOM 698 C CA . LEU A 1 91 ? -0.377 1.573 1.712 1.00 94.69 91 LEU A CA 1
ATOM 699 C C . LEU A 1 91 ? 0.204 1.426 0.318 1.00 94.69 91 LEU A C 1
ATOM 701 O O . LEU A 1 91 ? -0.127 0.482 -0.396 1.00 94.69 91 LEU A O 1
ATOM 705 N N . VAL A 1 92 ? 1.124 2.315 -0.041 1.00 93.12 92 VAL A N 1
ATOM 706 C CA . VAL A 1 92 ? 1.884 2.202 -1.285 1.00 93.12 92 VAL A CA 1
ATOM 707 C C . VAL A 1 92 ? 3.335 1.904 -0.962 1.00 93.12 92 VAL A C 1
ATOM 709 O O . VAL 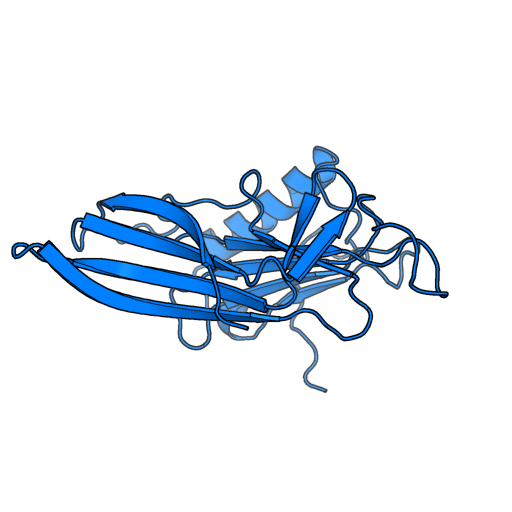A 1 92 ? 4.017 2.695 -0.307 1.00 93.12 92 VAL A O 1
ATOM 712 N N . LEU A 1 93 ? 3.807 0.753 -1.422 1.00 93.06 93 LEU A N 1
ATOM 713 C CA . LEU A 1 93 ? 5.203 0.352 -1.362 1.00 93.06 93 LEU A CA 1
ATOM 714 C C . LEU A 1 93 ? 5.828 0.625 -2.727 1.00 93.06 93 LEU A C 1
ATOM 716 O O . LEU A 1 93 ? 5.283 0.206 -3.749 1.00 93.06 93 LEU A O 1
ATOM 720 N N . ARG A 1 94 ? 6.971 1.308 -2.736 1.00 89.31 94 ARG A N 1
ATOM 721 C CA . ARG A 1 94 ? 7.794 1.482 -3.931 1.00 89.31 94 ARG A CA 1
ATOM 722 C C . ARG A 1 94 ? 8.980 0.543 -3.856 1.00 89.31 94 ARG A C 1
ATOM 724 O O . ARG A 1 94 ? 9.615 0.454 -2.806 1.00 89.31 94 ARG A O 1
ATOM 731 N N . PHE A 1 95 ? 9.246 -0.127 -4.965 1.00 90.06 95 PHE A N 1
ATOM 732 C CA . PHE A 1 95 ? 10.386 -0.996 -5.181 1.00 90.06 95 PHE A CA 1
ATOM 733 C C . PHE A 1 95 ? 11.165 -0.431 -6.361 1.00 90.06 95 PHE A C 1
ATOM 735 O O . PHE A 1 95 ? 10.571 -0.104 -7.387 1.00 90.06 95 PHE A O 1
ATOM 742 N N . VAL A 1 96 ? 12.467 -0.269 -6.184 1.00 87.12 96 VAL A N 1
ATOM 743 C CA . VAL A 1 96 ? 13.353 0.397 -7.142 1.00 87.12 96 VAL A CA 1
ATOM 744 C C . VAL A 1 96 ? 14.365 -0.585 -7.705 1.00 87.12 96 VAL A C 1
ATOM 746 O O . VAL A 1 96 ? 14.801 -1.498 -6.998 1.00 8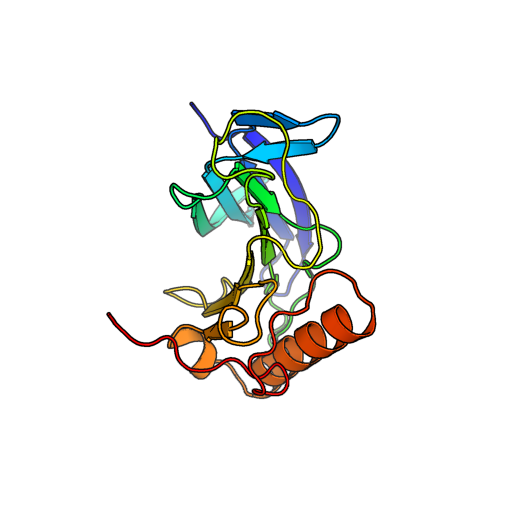7.12 96 VAL A O 1
ATOM 749 N N . ALA A 1 97 ? 14.730 -0.387 -8.967 1.00 84.75 97 ALA A N 1
ATOM 750 C CA . ALA A 1 97 ? 15.719 -1.191 -9.670 1.00 84.75 97 ALA A CA 1
ATOM 751 C C . ALA A 1 97 ? 17.138 -0.624 -9.488 1.00 84.75 97 ALA A C 1
ATOM 753 O O . ALA A 1 97 ? 17.339 0.482 -8.975 1.00 84.75 97 ALA A O 1
ATOM 754 N N . TRP A 1 98 ? 18.137 -1.402 -9.889 1.00 81.44 98 TRP A N 1
ATOM 755 C CA . TRP A 1 98 ? 19.506 -0.913 -10.056 1.00 81.44 98 TRP A CA 1
ATOM 756 C C . TRP A 1 98 ? 19.620 -0.082 -11.341 1.00 81.44 98 TRP A C 1
ATOM 758 O O . TRP A 1 98 ? 18.908 -0.364 -12.298 1.00 81.44 98 TRP A O 1
ATOM 768 N N . LYS A 1 99 ? 20.516 0.918 -11.376 1.00 77.50 99 LYS A N 1
ATOM 76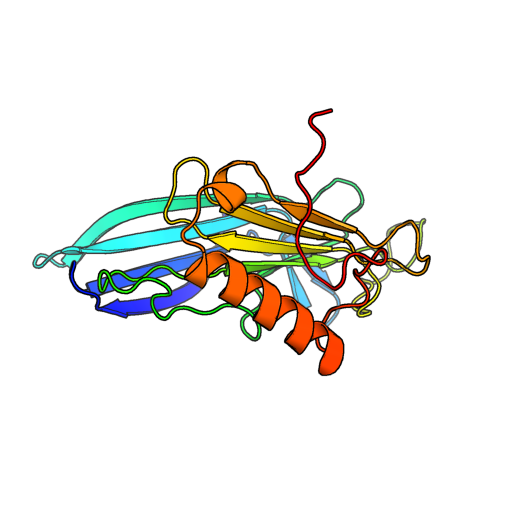9 C CA . LYS A 1 99 ? 20.748 1.731 -12.592 1.00 77.50 99 LYS A CA 1
ATOM 770 C C . LYS A 1 99 ? 21.391 0.964 -13.746 1.00 77.50 99 LYS A C 1
ATOM 772 O O . LYS A 1 99 ? 21.131 1.292 -14.893 1.00 77.50 99 LYS A O 1
ATOM 777 N N . ASP A 1 100 ? 22.232 -0.016 -13.433 1.00 70.31 100 ASP A N 1
ATOM 778 C CA . ASP A 1 100 ? 22.965 -0.826 -14.406 1.00 70.31 100 ASP A CA 1
ATOM 779 C C . ASP A 1 100 ? 22.813 -2.315 -14.069 1.00 70.31 100 ASP A C 1
ATOM 781 O O . ASP A 1 100 ? 22.754 -2.688 -12.890 1.00 70.31 100 ASP A O 1
ATOM 785 N N . GLU A 1 101 ? 22.830 -3.168 -15.099 1.00 59.16 101 GLU A N 1
ATOM 786 C CA . GLU A 1 101 ? 22.782 -4.637 -14.975 1.00 59.16 101 GLU A CA 1
ATOM 787 C C . GLU A 1 101 ? 23.940 -5.202 -14.120 1.00 59.16 101 GLU A C 1
ATOM 789 O O . GLU A 1 101 ? 23.774 -6.227 -13.460 1.00 59.16 101 GLU A O 1
ATOM 794 N N . ASP A 1 102 ? 25.073 -4.487 -14.031 1.00 55.88 102 ASP A N 1
ATOM 795 C CA . ASP A 1 102 ? 26.252 -4.845 -13.217 1.00 55.88 102 ASP A CA 1
ATOM 796 C C . ASP A 1 102 ? 26.143 -4.453 -11.715 1.00 55.88 102 ASP A C 1
ATOM 798 O O . ASP A 1 102 ? 27.105 -4.555 -10.945 1.00 55.88 102 ASP A O 1
ATOM 802 N N . ALA A 1 103 ? 24.955 -4.026 -11.266 1.00 56.19 103 ALA A N 1
ATOM 803 C CA . ALA A 1 103 ? 24.451 -4.139 -9.889 1.00 56.19 103 ALA A CA 1
ATOM 804 C C . ALA A 1 103 ? 25.348 -3.653 -8.722 1.00 56.19 103 ALA A C 1
ATOM 806 O O . ALA A 1 103 ? 25.324 -4.241 -7.636 1.00 56.19 103 ALA A O 1
ATOM 807 N N . THR A 1 104 ? 26.126 -2.570 -8.872 1.00 54.12 104 THR A N 1
ATOM 808 C CA . THR A 1 104 ? 26.922 -2.035 -7.737 1.00 54.12 104 THR A CA 1
ATOM 809 C C . THR A 1 104 ? 26.976 -0.514 -7.580 1.00 54.12 104 THR A C 1
ATOM 811 O O . THR A 1 104 ? 27.532 -0.042 -6.583 1.00 54.12 104 THR A O 1
ATOM 814 N N . ARG A 1 105 ? 26.389 0.287 -8.482 1.00 57.69 105 ARG A N 1
ATOM 815 C CA . ARG A 1 105 ? 26.398 1.756 -8.350 1.00 57.69 105 ARG A CA 1
ATOM 816 C C . ARG A 1 105 ? 25.052 2.391 -8.695 1.00 57.69 105 ARG A C 1
ATOM 818 O O . ARG A 1 105 ? 24.717 2.568 -9.856 1.00 57.69 105 ARG A O 1
ATOM 825 N N . GLY A 1 106 ? 24.350 2.825 -7.652 1.00 68.50 106 GLY A N 1
ATOM 826 C CA . GLY A 1 106 ? 23.182 3.694 -7.753 1.00 68.50 106 GLY A CA 1
ATOM 827 C C . GLY A 1 106 ? 21.856 2.970 -7.988 1.00 68.50 106 GLY A C 1
ATOM 828 O O . GLY A 1 106 ? 21.787 1.891 -8.577 1.00 68.50 106 GLY A O 1
ATOM 829 N N . VAL A 1 107 ? 20.797 3.602 -7.503 1.00 77.75 107 VAL A N 1
ATOM 830 C CA . VAL A 1 107 ? 19.401 3.187 -7.635 1.00 77.75 107 VAL A CA 1
ATOM 831 C C . VAL A 1 107 ? 18.751 3.945 -8.776 1.00 77.75 107 VAL A C 1
ATOM 833 O O . VAL A 1 107 ? 18.905 5.165 -8.871 1.00 77.75 107 VAL A O 1
ATOM 836 N N . ASP A 1 108 ? 18.013 3.248 -9.634 1.00 76.88 108 ASP A N 1
ATOM 837 C CA . ASP A 1 108 ? 17.155 3.933 -10.589 1.00 76.88 108 ASP A CA 1
ATOM 838 C C . ASP A 1 108 ? 15.864 4.371 -9.890 1.00 76.88 108 ASP A C 1
ATOM 840 O O . ASP A 1 108 ? 15.013 3.564 -9.509 1.00 76.88 108 ASP A O 1
ATOM 844 N N . GLU A 1 109 ? 15.769 5.678 -9.658 1.00 70.25 109 GLU A N 1
ATOM 845 C CA . GLU A 1 109 ? 14.588 6.323 -9.093 1.00 70.25 109 GLU A CA 1
ATOM 846 C C . GLU A 1 109 ? 13.675 6.919 -10.163 1.00 70.25 109 GLU A C 1
ATOM 848 O O . GLU A 1 109 ? 12.695 7.581 -9.805 1.00 70.25 109 GLU A O 1
ATOM 853 N N . GLY A 1 110 ? 13.980 6.696 -11.444 1.00 68.56 110 GLY A N 1
ATOM 854 C CA . GLY A 1 110 ? 13.137 7.094 -12.556 1.00 68.56 110 GLY A CA 1
ATOM 855 C C . GLY A 1 110 ? 11.722 6.536 -12.423 1.00 68.56 110 GLY A C 1
ATOM 856 O O . GLY A 1 110 ? 11.483 5.487 -11.818 1.00 68.56 110 GLY A O 1
ATOM 857 N N . ASP A 1 111 ? 10.759 7.258 -12.988 1.00 66.25 111 ASP A N 1
ATOM 858 C CA . ASP A 1 111 ? 9.343 6.870 -12.948 1.00 66.25 111 ASP A CA 1
ATOM 859 C C . ASP A 1 111 ? 9.042 5.623 -13.793 1.00 66.25 111 ASP A C 1
ATOM 861 O O . ASP A 1 111 ? 7.986 5.008 -13.641 1.00 66.25 111 ASP A O 1
ATOM 865 N N . ASP A 1 112 ? 9.992 5.232 -14.644 1.00 67.06 112 ASP A N 1
ATOM 866 C CA . ASP A 1 112 ? 9.942 4.045 -15.491 1.00 67.06 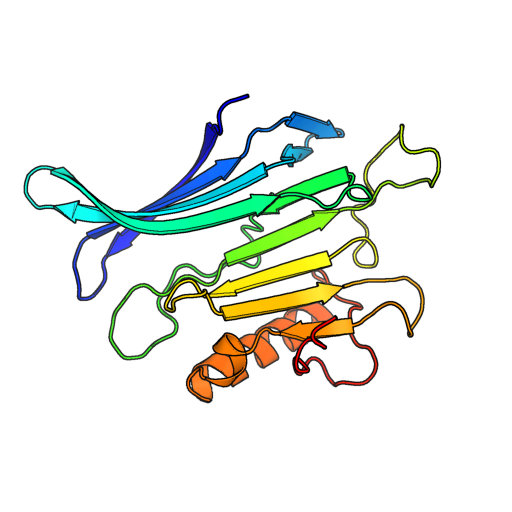112 ASP A CA 1
ATOM 867 C C . ASP A 1 112 ? 10.607 2.814 -14.850 1.00 67.06 112 ASP A C 1
ATOM 869 O O . ASP A 1 112 ? 10.441 1.704 -15.350 1.00 67.06 112 ASP A O 1
ATOM 873 N N . ALA A 1 113 ? 11.300 2.954 -13.715 1.00 73.88 113 ALA A N 1
ATOM 874 C CA . ALA A 1 113 ? 12.106 1.881 -13.139 1.00 73.88 113 ALA A CA 1
ATOM 875 C C . ALA A 1 113 ? 11.490 1.255 -11.875 1.00 73.88 113 ALA A C 1
ATOM 877 O O . ALA A 1 113 ? 11.201 1.925 -10.878 1.00 73.88 113 ALA A O 1
ATOM 878 N N . GLY A 1 114 ? 11.355 -0.075 -11.898 1.00 83.31 114 GLY A N 1
ATOM 879 C CA . GLY A 1 114 ? 10.896 -0.879 -10.767 1.00 83.31 114 GLY A CA 1
ATOM 880 C C . GLY A 1 114 ? 9.385 -1.113 -10.746 1.00 83.31 114 GLY A C 1
ATOM 881 O O . GLY A 1 114 ? 8.762 -1.443 -11.756 1.00 83.31 114 GLY A O 1
ATOM 882 N N . ARG A 1 115 ? 8.781 -1.041 -9.554 1.00 87.75 115 ARG A N 1
ATOM 883 C CA . ARG A 1 115 ? 7.339 -1.276 -9.393 1.00 87.75 115 ARG A CA 1
ATOM 884 C C . ARG A 1 115 ? 6.744 -0.608 -8.165 1.00 87.75 115 ARG A C 1
ATOM 886 O O . ARG A 1 115 ? 7.383 -0.423 -7.126 1.00 87.75 115 ARG A O 1
ATOM 893 N N . LEU A 1 116 ? 5.449 -0.345 -8.252 1.00 89.62 116 LEU A N 1
ATOM 894 C CA . LEU A 1 116 ? 4.599 0.031 -7.135 1.00 89.62 116 LEU A CA 1
ATOM 895 C C . LEU A 1 116 ? 3.722 -1.146 -6.719 1.00 89.62 116 LEU A C 1
ATOM 897 O O . LEU A 1 116 ? 3.159 -1.856 -7.550 1.00 89.62 116 LEU A O 1
ATOM 901 N N . LYS A 1 117 ? 3.537 -1.301 -5.411 1.00 92.81 117 LYS A N 1
ATOM 902 C CA . LYS A 1 117 ? 2.535 -2.198 -4.841 1.00 92.81 117 LYS A CA 1
ATOM 903 C C . LYS A 1 117 ? 1.597 -1.410 -3.944 1.00 92.81 117 LYS A C 1
ATOM 905 O O . LYS A 1 117 ? 2.015 -0.882 -2.915 1.00 92.81 117 LYS A O 1
ATOM 910 N N . ILE A 1 118 ? 0.329 -1.370 -4.318 1.00 93.69 118 ILE A N 1
ATOM 911 C CA . ILE A 1 118 ? -0.759 -0.856 -3.492 1.00 93.69 118 ILE A CA 1
ATOM 912 C C . ILE A 1 118 ? -1.286 -2.010 -2.645 1.00 93.69 118 ILE A C 1
ATOM 914 O O . ILE A 1 118 ? -1.554 -3.092 -3.171 1.00 93.69 118 ILE A O 1
ATOM 918 N N . VAL A 1 119 ? -1.449 -1.785 -1.346 1.00 94.69 119 VAL A N 1
ATOM 919 C CA . VAL A 1 119 ? -1.959 -2.774 -0.398 1.00 94.69 119 VAL A CA 1
ATOM 920 C C . VAL A 1 119 ? -3.113 -2.190 0.405 1.00 94.69 119 VAL A C 1
ATOM 922 O O . VAL A 1 119 ? -2.981 -1.143 1.036 1.00 94.69 119 VAL A O 1
ATOM 925 N N . LEU A 1 120 ? -4.225 -2.918 0.401 1.00 92.12 120 LEU A N 1
ATOM 926 C CA . LEU A 1 120 ? -5.438 -2.659 1.167 1.00 92.12 120 LEU A CA 1
ATOM 927 C C . LEU A 1 120 ? -5.584 -3.793 2.200 1.00 92.12 120 LEU A C 1
ATOM 929 O O . LEU A 1 120 ? -5.986 -4.904 1.841 1.00 92.12 120 LEU A O 1
ATOM 933 N N . PRO A 1 121 ? -5.216 -3.560 3.472 1.00 84.88 121 PRO A N 1
ATOM 934 C CA . PRO A 1 121 ? -5.060 -4.607 4.477 1.00 84.88 121 PRO A CA 1
ATOM 935 C C . PRO A 1 121 ? -6.376 -5.132 5.074 1.00 84.88 121 PRO A C 1
ATOM 937 O O . PRO A 1 121 ? -6.334 -6.028 5.906 1.00 84.88 121 PRO A O 1
ATOM 940 N N . GLY A 1 122 ? -7.537 -4.606 4.668 1.00 74.44 122 GLY A N 1
ATOM 941 C CA . GLY A 1 122 ? -8.845 -4.929 5.261 1.00 74.44 122 GLY A CA 1
ATOM 942 C C . GLY A 1 122 ? -9.385 -6.350 5.019 1.00 74.44 122 GLY A C 1
ATOM 943 O O . GLY A 1 122 ? -10.477 -6.652 5.488 1.00 74.44 122 GLY A O 1
ATOM 944 N N . GLY A 1 123 ? -8.661 -7.219 4.306 1.00 72.00 123 GLY A N 1
ATOM 945 C CA . GLY A 1 123 ? -9.058 -8.607 4.035 1.00 72.00 123 GLY A CA 1
ATOM 946 C C . GLY A 1 123 ? -7.925 -9.607 4.277 1.00 72.00 123 GLY A C 1
ATOM 947 O O . GLY A 1 123 ? -6.760 -9.222 4.363 1.00 72.00 123 GLY A O 1
ATOM 948 N N . GLU A 1 124 ? -8.263 -10.898 4.348 1.00 80.88 124 GLU A N 1
ATOM 949 C CA . GLU A 1 124 ? -7.299 -12.002 4.437 1.00 80.88 124 GLU A CA 1
ATOM 950 C C . GLU A 1 124 ? -7.460 -12.961 3.238 1.00 80.88 124 GLU A C 1
ATOM 952 O O . GLU A 1 124 ? -8.485 -13.635 3.132 1.00 80.88 124 GLU A O 1
ATOM 957 N N . PRO A 1 125 ? -6.480 -13.035 2.314 1.00 87.12 125 PRO A N 1
ATOM 958 C CA . PRO A 1 125 ? -5.277 -12.202 2.253 1.00 87.12 125 PRO A CA 1
ATOM 959 C C . PRO A 1 125 ? -5.620 -10.749 1.880 1.00 87.12 125 PRO A C 1
ATOM 961 O O . PRO A 1 125 ? -6.673 -10.516 1.282 1.00 87.12 125 PRO A O 1
ATOM 964 N N . PRO A 1 126 ? -4.738 -9.774 2.172 1.00 91.12 126 PRO A N 1
ATOM 965 C CA . PRO A 1 126 ? -4.980 -8.375 1.834 1.00 91.12 126 PRO A CA 1
ATOM 966 C C . PRO A 1 126 ? -5.146 -8.196 0.324 1.00 91.12 126 PRO A C 1
ATOM 968 O O . PRO A 1 126 ? -4.524 -8.905 -0.473 1.00 91.12 126 PRO A O 1
ATOM 971 N N . ALA A 1 127 ? -5.965 -7.230 -0.085 1.00 93.06 127 ALA A N 1
ATOM 972 C CA . ALA A 1 127 ? -6.081 -6.882 -1.493 1.00 93.06 127 ALA A CA 1
ATOM 973 C C . ALA A 1 127 ? -4.821 -6.140 -1.948 1.00 93.06 127 ALA A C 1
ATOM 975 O O . ALA A 1 127 ? -4.328 -5.243 -1.261 1.00 93.06 127 ALA A O 1
ATOM 976 N N . THR A 1 128 ? -4.286 -6.525 -3.105 1.00 94.88 128 THR A N 1
ATOM 977 C CA . THR A 1 128 ? -3.045 -5.953 -3.631 1.00 94.88 128 THR A CA 1
ATOM 978 C C . THR A 1 128 ? -3.164 -5.639 -5.107 1.00 94.88 128 THR A C 1
ATOM 980 O O . THR A 1 128 ? -3.632 -6.484 -5.871 1.00 94.88 128 THR A O 1
ATOM 983 N N . VAL A 1 129 ? -2.652 -4.477 -5.501 1.00 93.12 129 VAL A N 1
ATOM 984 C CA . VAL A 1 129 ? -2.442 -4.093 -6.899 1.00 93.12 129 VAL A CA 1
ATOM 985 C C . VAL A 1 129 ? -0.948 -3.891 -7.113 1.00 93.12 129 VAL A C 1
ATOM 987 O O . VAL A 1 129 ? -0.308 -3.174 -6.349 1.00 93.12 129 VAL A O 1
ATOM 990 N N . MET A 1 130 ? -0.394 -4.533 -8.131 1.00 90.81 130 MET A N 1
ATOM 991 C CA . MET A 1 130 ? 0.972 -4.350 -8.594 1.00 90.81 130 MET A CA 1
ATOM 992 C C . MET A 1 130 ? 0.957 -3.538 -9.883 1.00 90.81 130 MET A C 1
ATOM 994 O O . MET A 1 130 ? 0.288 -3.932 -10.833 1.00 90.81 130 MET A O 1
ATOM 998 N N . ALA A 1 131 ? 1.706 -2.446 -9.920 1.00 88.12 131 ALA A N 1
ATOM 999 C CA . ALA A 1 131 ? 1.980 -1.687 -11.129 1.00 88.12 131 ALA A CA 1
ATOM 1000 C C . ALA A 1 131 ? 3.482 -1.773 -11.404 1.00 88.12 131 ALA A C 1
ATOM 1002 O O . ALA A 1 131 ? 4.280 -1.210 -10.657 1.00 88.12 131 ALA A O 1
ATOM 1003 N N . VAL A 1 132 ? 3.857 -2.536 -12.426 1.00 83.62 132 VAL A N 1
ATOM 1004 C CA . VAL A 1 132 ? 5.241 -2.655 -12.892 1.00 83.62 132 VAL A CA 1
ATOM 1005 C C . VAL A 1 132 ? 5.472 -1.579 -13.938 1.00 83.62 132 VAL A C 1
ATOM 1007 O O . VAL A 1 132 ? 4.689 -1.458 -14.880 1.00 83.62 132 VAL A O 1
ATOM 1010 N N . THR A 1 133 ? 6.506 -0.772 -13.736 1.00 75.62 133 THR A N 1
ATOM 1011 C CA . THR A 1 133 ? 6.939 0.237 -14.701 1.00 75.62 133 THR A CA 1
ATOM 1012 C C . THR A 1 133 ? 8.038 -0.359 -15.575 1.00 75.62 133 THR A C 1
ATOM 1014 O O . THR A 1 133 ? 8.663 -1.354 -15.211 1.00 75.62 133 THR A O 1
ATOM 1017 N N . GLY A 1 134 ? 8.243 0.217 -16.748 1.00 71.62 134 GLY A N 1
ATOM 1018 C CA . GLY A 1 134 ? 9.280 -0.213 -17.675 1.00 71.62 134 GLY A CA 1
ATOM 1019 C C . GLY A 1 134 ? 9.522 0.860 -18.720 1.00 71.62 134 GLY A C 1
ATOM 1020 O O . GLY A 1 134 ? 8.784 1.847 -18.778 1.00 71.62 134 GLY A O 1
ATOM 1021 N N . THR A 1 135 ? 10.537 0.670 -19.553 1.00 68.25 135 THR A N 1
ATOM 1022 C CA . THR A 1 135 ? 10.794 1.574 -20.684 1.00 68.25 135 THR A CA 1
ATOM 1023 C C . THR A 1 135 ? 9.934 1.177 -21.880 1.00 68.25 135 THR A C 1
ATOM 1025 O O . THR A 1 135 ? 9.477 2.041 -22.629 1.00 68.25 135 THR A O 1
ATOM 1028 N N . LEU A 1 136 ? 9.684 -0.126 -22.039 1.00 69.25 136 LEU A N 1
ATOM 1029 C CA . LEU A 1 136 ? 8.925 -0.682 -23.152 1.00 69.25 136 LEU A CA 1
ATOM 1030 C C . LEU A 1 136 ? 7.462 -0.947 -22.774 1.00 69.25 136 LEU A C 1
ATOM 1032 O O . LEU A 1 136 ? 7.123 -1.268 -21.634 1.00 69.25 136 LEU A O 1
ATOM 1036 N N . ASP A 1 137 ? 6.581 -0.828 -23.765 1.00 68.00 137 ASP A N 1
ATOM 1037 C CA . ASP A 1 137 ? 5.128 -0.989 -23.616 1.00 68.00 137 ASP A CA 1
ATOM 1038 C C . ASP A 1 137 ? 4.672 -2.428 -23.328 1.00 68.00 137 ASP A C 1
ATOM 1040 O O . ASP A 1 137 ? 3.487 -2.659 -23.117 1.00 68.00 137 ASP A O 1
ATOM 1044 N N . ASP A 1 138 ? 5.552 -3.423 -23.364 1.00 71.69 138 ASP A N 1
ATOM 1045 C CA . ASP A 1 138 ? 5.256 -4.802 -22.966 1.00 71.69 138 ASP A CA 1
ATOM 1046 C C . ASP A 1 138 ? 5.672 -5.098 -21.515 1.00 71.69 138 ASP A C 1
ATOM 1048 O O . ASP A 1 138 ? 5.082 -5.970 -20.867 1.00 71.69 138 ASP A O 1
ATOM 1052 N N . GLU A 1 139 ? 6.587 -4.309 -20.952 1.00 71.81 139 GLU A N 1
ATOM 1053 C CA . GLU A 1 139 ? 7.052 -4.405 -19.562 1.00 71.81 139 GLU A CA 1
ATOM 1054 C C . GLU A 1 139 ? 6.013 -3.856 -18.558 1.00 71.81 139 GLU A C 1
ATOM 1056 O O . GLU A 1 139 ? 5.875 -4.355 -17.436 1.00 71.81 139 GLU A O 1
ATOM 1061 N N . ARG A 1 140 ? 5.221 -2.861 -18.976 1.00 78.88 140 ARG A N 1
ATOM 1062 C CA . ARG A 1 140 ? 4.425 -1.950 -18.127 1.00 78.88 140 ARG A CA 1
ATOM 1063 C C . ARG A 1 140 ? 3.044 -2.466 -17.702 1.00 78.88 140 ARG A C 1
ATOM 1065 O O . ARG A 1 140 ? 2.007 -1.984 -18.145 1.00 78.88 140 ARG A O 1
ATOM 1072 N N . HIS A 1 141 ? 2.941 -3.428 -16.800 1.00 83.06 141 HIS A N 1
ATOM 1073 C CA . HIS A 1 141 ? 1.632 -4.012 -16.470 1.00 83.06 141 HIS A CA 1
ATOM 1074 C C . HIS A 1 141 ? 1.079 -3.609 -15.100 1.00 83.06 141 HIS A C 1
ATOM 1076 O O . HIS A 1 141 ? 1.776 -3.603 -14.087 1.00 83.06 141 HIS A O 1
ATOM 1082 N N . THR A 1 142 ? -0.241 -3.401 -15.050 1.00 88.06 142 THR A N 1
ATOM 1083 C CA . THR A 1 142 ? -0.997 -3.267 -13.798 1.00 88.06 142 THR A CA 1
ATOM 1084 C C . THR A 1 142 ? -1.861 -4.507 -13.552 1.00 88.06 142 THR A C 1
ATOM 1086 O O . THR A 1 142 ? -2.792 -4.807 -14.307 1.00 88.06 142 THR A O 1
ATOM 1089 N N . THR A 1 143 ? -1.572 -5.238 -12.477 1.00 90.75 143 THR A N 1
ATOM 1090 C CA . THR A 1 143 ? -2.284 -6.461 -12.082 1.00 90.75 143 THR A CA 1
ATOM 1091 C C . THR A 1 143 ? -2.749 -6.411 -10.634 1.00 90.75 143 THR A C 1
ATOM 1093 O O . THR A 1 143 ? -2.238 -5.637 -9.836 1.00 90.75 143 THR A O 1
ATOM 1096 N N . ALA A 1 144 ? -3.730 -7.230 -10.272 1.00 93.31 144 ALA A N 1
ATOM 1097 C CA . ALA A 1 144 ? -4.211 -7.350 -8.905 1.00 93.31 144 ALA A CA 1
ATOM 1098 C C . ALA A 1 144 ? -4.525 -8.801 -8.533 1.00 93.31 144 ALA A C 1
ATOM 1100 O O . ALA A 1 144 ? -4.820 -9.630 -9.400 1.00 93.31 144 ALA A O 1
ATOM 1101 N N . ASN A 1 145 ? -4.475 -9.098 -7.234 1.00 94.56 145 ASN A N 1
ATOM 1102 C CA . ASN A 1 145 ? -4.839 -10.412 -6.710 1.00 94.56 145 ASN A CA 1
ATOM 1103 C C . ASN A 1 145 ? -6.364 -10.611 -6.667 1.00 94.56 145 ASN A C 1
ATOM 1105 O O . ASN A 1 145 ? -7.136 -9.671 -6.846 1.00 94.56 145 ASN A O 1
ATOM 1109 N N . ASP A 1 146 ? -6.814 -11.840 -6.403 1.00 94.06 146 ASP A N 1
ATOM 1110 C CA . ASP A 1 146 ? -8.246 -12.162 -6.394 1.00 94.06 146 ASP A CA 1
ATOM 1111 C C . ASP A 1 146 ? -9.034 -11.363 -5.340 1.00 94.06 146 ASP A C 1
ATOM 1113 O O . ASP A 1 146 ? -10.144 -10.921 -5.640 1.00 94.06 146 ASP A O 1
ATOM 1117 N N . THR A 1 147 ? -8.454 -11.099 -4.159 1.00 93.62 147 THR A N 1
ATOM 1118 C CA . THR A 1 147 ? -9.091 -10.289 -3.103 1.00 93.62 147 THR A CA 1
ATOM 1119 C C . THR A 1 147 ? -9.416 -8.874 -3.581 1.00 93.62 147 THR A C 1
ATOM 1121 O O . THR A 1 147 ? -10.451 -8.322 -3.219 1.00 93.62 147 THR A O 1
ATOM 1124 N N . TYR A 1 148 ? -8.585 -8.263 -4.430 1.00 93.38 148 TYR A N 1
ATOM 1125 C CA . TYR A 1 148 ? -8.903 -6.942 -4.977 1.00 93.38 148 TYR A CA 1
ATOM 1126 C C . TYR A 1 148 ? -10.242 -6.944 -5.724 1.00 93.38 148 TYR A C 1
ATOM 1128 O O . TYR A 1 148 ? -11.035 -6.018 -5.572 1.00 93.38 148 TYR A O 1
ATOM 1136 N N . PHE A 1 149 ? -10.541 -8.006 -6.475 1.00 92.44 149 PHE A N 1
ATOM 1137 C CA . PHE A 1 149 ? -11.784 -8.110 -7.244 1.00 92.44 149 PHE A CA 1
ATOM 1138 C C . PHE A 1 149 ? -13.015 -8.428 -6.391 1.00 92.44 149 PHE A C 1
ATOM 1140 O O . PHE A 1 149 ? -14.129 -8.302 -6.895 1.00 92.44 149 PHE A O 1
ATOM 1147 N N . THR A 1 150 ? -12.840 -8.802 -5.120 1.00 91.88 150 THR A N 1
ATOM 1148 C CA . THR A 1 150 ? -13.948 -8.955 -4.165 1.00 91.88 150 THR A CA 1
ATOM 1149 C C . THR A 1 150 ? -14.261 -7.661 -3.417 1.00 91.88 150 THR A C 1
ATOM 1151 O O . THR A 1 150 ? -15.240 -7.614 -2.677 1.00 91.88 150 THR A O 1
ATOM 1154 N N . LEU A 1 151 ? -13.450 -6.608 -3.586 1.00 89.62 151 LEU A N 1
ATOM 1155 C CA . LEU A 1 151 ? -13.698 -5.318 -2.951 1.00 89.62 151 LEU A CA 1
ATOM 1156 C C . LEU A 1 151 ? -14.963 -4.644 -3.508 1.00 89.62 151 LEU A C 1
ATOM 1158 O O . LEU A 1 151 ? -15.260 -4.775 -4.709 1.00 89.62 151 LEU A O 1
ATOM 1162 N N . PRO A 1 152 ? -15.659 -3.843 -2.675 1.00 89.62 152 PRO A N 1
ATOM 1163 C CA . PRO A 1 152 ? -16.745 -2.992 -3.134 1.00 89.62 152 PRO A CA 1
ATOM 1164 C C . PRO A 1 152 ? -16.325 -2.153 -4.342 1.00 89.62 152 PRO A C 1
ATOM 1166 O O . PRO A 1 152 ? -15.206 -1.638 -4.418 1.00 89.62 152 PRO A O 1
ATOM 1169 N N . GLU A 1 153 ? -17.242 -1.991 -5.295 1.00 90.50 153 GLU A N 1
ATOM 1170 C CA . GLU A 1 153 ? -16.987 -1.208 -6.504 1.00 90.50 153 GLU A CA 1
ATOM 1171 C C . GLU A 1 153 ? -16.474 0.218 -6.216 1.00 90.50 153 GLU A C 1
ATOM 1173 O O . GLU A 1 153 ? -15.517 0.623 -6.881 1.00 90.50 153 GLU A O 1
ATOM 1178 N N . PRO A 1 154 ? -16.998 0.969 -5.222 1.00 88.94 154 PRO A N 1
ATOM 1179 C CA . PRO A 1 154 ? -16.462 2.289 -4.893 1.00 88.94 154 PRO A CA 1
ATOM 1180 C C . PRO A 1 154 ? -14.975 2.264 -4.518 1.00 88.94 154 PRO A C 1
ATOM 1182 O O . PRO A 1 154 ? -14.221 3.132 -4.958 1.00 88.94 154 PRO A O 1
ATOM 1185 N N . THR A 1 155 ? -14.536 1.247 -3.771 1.00 89.19 155 THR A N 1
ATOM 1186 C CA . THR A 1 155 ? -13.133 1.068 -3.375 1.00 89.19 155 THR A CA 1
ATOM 1187 C C . THR A 1 155 ? -12.260 0.750 -4.587 1.00 89.19 155 THR A C 1
ATOM 1189 O O . THR A 1 155 ? -11.200 1.350 -4.755 1.00 89.19 155 THR A O 1
ATOM 1192 N N . ARG A 1 156 ? -12.716 -0.135 -5.486 1.00 91.50 156 ARG A N 1
ATOM 1193 C CA . ARG A 1 156 ? -11.980 -0.446 -6.726 1.00 91.50 156 ARG A CA 1
ATOM 1194 C C . ARG A 1 156 ? -11.837 0.784 -7.624 1.00 91.50 156 ARG A C 1
ATOM 1196 O O . ARG A 1 156 ? -10.720 1.117 -8.015 1.00 91.50 156 ARG A O 1
ATOM 1203 N N . ARG A 1 157 ? -12.933 1.522 -7.844 1.00 91.19 157 ARG A N 1
ATOM 1204 C CA . ARG A 1 157 ? -12.935 2.784 -8.605 1.00 91.19 157 ARG A CA 1
ATOM 1205 C C . ARG A 1 157 ? -12.027 3.841 -7.979 1.00 91.19 157 ARG A C 1
ATOM 1207 O O . ARG A 1 157 ? -11.431 4.631 -8.704 1.00 91.19 157 ARG A O 1
ATOM 1214 N N . HIS A 1 158 ? -11.915 3.883 -6.651 1.00 91.44 158 HIS A N 1
ATOM 1215 C CA . HIS A 1 158 ? -10.982 4.789 -5.979 1.00 91.44 158 HIS A CA 1
ATOM 1216 C C . HIS A 1 158 ? -9.530 4.485 -6.344 1.00 91.44 158 HIS A C 1
ATOM 1218 O O . HIS A 1 158 ? -8.817 5.383 -6.783 1.00 91.44 158 HIS A O 1
ATOM 1224 N N . VAL A 1 159 ? -9.127 3.215 -6.271 1.00 91.19 159 VAL A N 1
ATOM 1225 C CA . VAL A 1 159 ? -7.781 2.780 -6.675 1.00 91.19 159 VAL A CA 1
ATOM 1226 C C . VAL A 1 159 ? -7.508 3.095 -8.149 1.00 91.19 159 VAL A C 1
ATOM 1228 O O . VAL A 1 159 ? -6.450 3.622 -8.479 1.00 91.19 159 VAL A O 1
ATOM 1231 N N . GLU A 1 160 ? -8.472 2.843 -9.037 1.00 91.00 160 GLU A N 1
ATOM 1232 C CA . GLU A 1 160 ? -8.350 3.179 -10.463 1.00 91.00 160 GLU A CA 1
ATOM 1233 C C . GLU A 1 160 ? -8.178 4.691 -10.694 1.00 91.00 160 GLU A C 1
ATOM 1235 O O . GLU A 1 160 ? -7.376 5.106 -11.531 1.00 91.00 160 GLU A O 1
ATOM 1240 N N . ARG A 1 161 ? -8.893 5.543 -9.942 1.00 90.56 161 ARG A N 1
ATOM 1241 C CA . ARG A 1 161 ? -8.707 7.004 -10.008 1.00 90.56 161 ARG A CA 1
ATOM 1242 C C . ARG A 1 161 ? -7.320 7.423 -9.540 1.00 90.56 161 ARG A C 1
ATOM 1244 O O . ARG A 1 161 ? -6.729 8.288 -10.183 1.00 90.56 161 ARG A O 1
ATOM 1251 N N . LEU A 1 162 ? -6.815 6.826 -8.459 1.00 90.19 162 LEU A N 1
ATOM 1252 C CA . LEU A 1 162 ? -5.471 7.106 -7.953 1.00 90.19 162 LEU A CA 1
ATOM 1253 C C . LEU A 1 162 ? -4.407 6.767 -8.993 1.00 90.19 162 LEU A C 1
ATOM 1255 O O . LEU A 1 162 ? -3.589 7.621 -9.314 1.00 90.19 162 LEU A O 1
ATOM 1259 N N . LEU A 1 163 ? -4.477 5.577 -9.594 1.00 87.69 163 LEU A N 1
ATOM 1260 C CA . LEU A 1 163 ? -3.552 5.172 -10.654 1.00 87.69 163 LEU A CA 1
ATOM 1261 C C . LEU A 1 163 ? -3.585 6.149 -11.844 1.00 87.69 163 LEU A C 1
ATOM 1263 O O . LEU A 1 163 ? -2.542 6.609 -12.303 1.00 87.69 163 LEU A O 1
ATOM 1267 N N . ARG A 1 164 ? -4.778 6.552 -12.305 1.00 86.56 164 ARG A N 1
ATOM 1268 C CA . ARG A 1 164 ? -4.909 7.552 -13.384 1.00 86.56 164 ARG A CA 1
ATOM 1269 C C . ARG A 1 164 ? -4.326 8.914 -12.998 1.00 86.56 164 ARG A C 1
ATOM 1271 O O . ARG A 1 164 ? -3.728 9.576 -13.844 1.00 86.56 164 ARG A O 1
ATOM 1278 N N . ALA A 1 165 ? -4.533 9.351 -11.757 1.00 86.75 165 ALA A N 1
ATOM 1279 C CA . ALA A 1 165 ? -4.016 10.622 -11.260 1.00 86.75 165 ALA A CA 1
ATOM 1280 C C . ALA A 1 165 ? -2.486 10.599 -11.162 1.00 86.75 165 ALA A C 1
ATOM 1282 O O . ALA A 1 165 ? -1.830 11.481 -11.701 1.00 86.75 165 ALA A O 1
ATOM 1283 N N . TRP A 1 166 ? -1.908 9.549 -10.577 1.00 85.56 166 TRP A N 1
ATOM 1284 C CA . TRP A 1 166 ? -0.457 9.409 -10.438 1.00 85.56 166 TRP A CA 1
ATOM 1285 C C . TRP A 1 166 ? 0.269 9.347 -11.787 1.00 85.56 166 TRP A C 1
ATOM 1287 O O . TRP A 1 166 ? 1.390 9.840 -11.882 1.00 85.56 166 TRP A O 1
ATOM 1297 N N . ASN A 1 167 ? -0.368 8.797 -12.825 1.00 79.75 167 ASN A N 1
ATOM 1298 C CA . ASN A 1 167 ? 0.150 8.846 -14.192 1.00 79.75 167 ASN A CA 1
ATOM 1299 C C . ASN A 1 167 ? 0.059 10.249 -14.794 1.00 79.75 167 ASN A C 1
ATOM 1301 O O . ASN A 1 167 ? 1.032 10.757 -15.339 1.00 79.75 167 ASN A O 1
ATOM 1305 N N . ARG A 1 168 ? -1.111 10.892 -14.692 1.00 82.19 168 ARG A N 1
ATOM 1306 C CA . ARG A 1 168 ? -1.317 12.249 -15.218 1.00 82.19 168 ARG A CA 1
ATOM 1307 C C . ARG A 1 168 ? -0.336 13.247 -14.614 1.00 82.19 168 ARG A C 1
ATOM 1309 O O . ARG A 1 168 ? 0.209 14.075 -15.333 1.00 82.19 168 ARG A O 1
ATOM 1316 N N . ASP A 1 169 ? -0.133 13.152 -13.309 1.00 79.62 169 ASP A N 1
ATOM 1317 C CA . ASP A 1 169 ? 0.695 14.081 -12.551 1.00 79.62 169 ASP A CA 1
ATOM 1318 C C . ASP A 1 169 ? 2.192 13.730 -12.647 1.00 79.62 169 ASP A C 1
ATOM 1320 O O . ASP A 1 169 ? 2.999 14.359 -11.964 1.00 79.62 169 ASP A O 1
ATOM 1324 N N . GLN A 1 170 ? 2.555 12.719 -13.456 1.00 74.31 170 GLN A N 1
ATOM 1325 C CA . GLN A 1 170 ? 3.920 12.199 -13.612 1.00 74.31 170 GLN A CA 1
ATOM 1326 C C . GLN A 1 170 ? 4.579 11.939 -12.260 1.00 74.31 170 GLN A C 1
ATOM 1328 O O . GLN A 1 170 ? 5.718 12.311 -12.005 1.00 74.31 170 GLN A O 1
ATOM 1333 N N . VAL A 1 171 ? 3.796 11.384 -11.332 1.00 67.62 171 VAL A N 1
ATOM 1334 C CA . VAL A 1 171 ? 4.268 11.199 -9.970 1.00 67.62 171 VAL A CA 1
ATOM 1335 C C . VAL A 1 171 ? 5.022 9.891 -9.844 1.00 67.62 171 VAL A C 1
ATOM 1337 O O . VAL A 1 171 ? 5.985 9.933 -9.100 1.00 67.62 171 VAL A O 1
ATOM 1340 N N . PHE A 1 172 ? 4.592 8.793 -10.496 1.00 62.59 172 PHE A N 1
ATOM 1341 C CA . PHE A 1 172 ? 5.272 7.477 -10.453 1.00 62.59 172 PHE A CA 1
ATOM 1342 C C . PHE A 1 172 ? 4.749 6.432 -11.474 1.00 62.59 172 PHE A C 1
ATOM 1344 O O . PHE A 1 172 ? 4.766 5.234 -11.187 1.00 62.59 172 PHE A O 1
ATOM 1351 N N . LEU A 1 173 ? 4.182 6.826 -12.618 1.00 60.94 173 LEU A N 1
ATOM 1352 C CA . LEU A 1 173 ? 3.554 5.852 -13.520 1.00 60.94 173 LEU A CA 1
ATOM 1353 C C . LEU A 1 173 ? 3.842 6.146 -14.985 1.00 60.94 173 LEU A C 1
ATOM 1355 O O . LEU A 1 173 ? 3.335 7.122 -15.524 1.00 60.94 173 LEU A O 1
ATOM 1359 N N . SER A 1 174 ? 4.511 5.180 -15.607 1.00 60.34 174 SER A N 1
ATOM 1360 C CA . SER A 1 174 ? 4.278 4.780 -16.996 1.00 60.34 174 SER A CA 1
ATOM 1361 C C . SER A 1 174 ? 3.762 3.332 -17.078 1.00 60.34 174 SER A C 1
ATOM 1363 O O . SER A 1 174 ? 3.957 2.663 -18.076 1.00 60.34 174 SER A O 1
ATOM 1365 N N . ALA A 1 175 ? 3.130 2.785 -16.031 1.00 58.56 175 ALA A N 1
ATOM 1366 C CA . ALA A 1 175 ? 2.792 1.351 -15.925 1.00 58.56 175 ALA A CA 1
ATOM 1367 C C . ALA A 1 175 ? 1.546 0.883 -16.728 1.00 58.56 175 ALA A C 1
ATOM 1369 O O . ALA A 1 175 ? 0.870 -0.061 -16.298 1.00 58.56 175 ALA A O 1
ATOM 1370 N N . ASP A 1 176 ? 1.174 1.549 -17.831 1.00 61.53 176 ASP A N 1
ATOM 1371 C CA . ASP A 1 176 ? -0.045 1.210 -18.591 1.00 61.53 176 ASP A CA 1
ATOM 1372 C C . ASP A 1 176 ? 0.219 0.473 -19.913 1.00 61.53 176 ASP A C 1
ATOM 1374 O O . ASP A 1 176 ? 0.384 1.087 -20.962 1.00 61.53 176 ASP A O 1
ATOM 1378 N N . ASN A 1 177 ? 0.113 -0.859 -19.879 1.00 55.72 177 ASN A N 1
ATOM 1379 C CA . ASN A 1 177 ? 0.014 -1.760 -21.041 1.00 55.72 177 ASN A CA 1
ATOM 1380 C C . ASN A 1 177 ? -1.357 -1.653 -21.758 1.00 55.72 177 ASN A C 1
ATOM 1382 O O . ASN A 1 177 ? -2.050 -2.659 -21.972 1.00 55.72 177 ASN A O 1
ATOM 1386 N N . GLY A 1 178 ? -1.812 -0.435 -22.074 1.00 58.53 178 GLY A N 1
ATOM 1387 C CA . GLY A 1 178 ? -3.064 -0.185 -22.806 1.00 58.53 178 GLY A CA 1
ATOM 1388 C C . GLY A 1 178 ? -4.340 -0.639 -22.078 1.00 58.53 178 GLY A C 1
ATOM 1389 O O . GLY A 1 178 ? -5.365 -0.904 -22.708 1.00 58.53 178 GLY A O 1
ATOM 1390 N N . GLY A 1 179 ? -4.289 -0.788 -20.752 1.00 59.59 179 GLY A N 1
ATOM 1391 C CA . GLY A 1 179 ? -5.411 -1.166 -19.890 1.00 59.59 179 GLY A CA 1
ATOM 1392 C C . GLY A 1 179 ? -6.165 0.026 -19.302 1.00 59.59 179 GLY A C 1
ATOM 1393 O O . GLY A 1 179 ? -7.143 -0.171 -18.579 1.00 59.59 179 GLY A O 1
ATOM 1394 N N . THR A 1 180 ? -5.741 1.257 -19.596 1.00 73.38 180 THR A N 1
ATOM 1395 C CA . THR A 1 180 ? -6.285 2.499 -19.032 1.00 73.38 180 THR A CA 1
ATOM 1396 C C . THR A 1 180 ? -6.188 2.546 -17.506 1.00 73.38 180 THR A C 1
ATOM 1398 O O . THR A 1 180 ? -7.083 3.071 -16.846 1.00 73.38 180 TH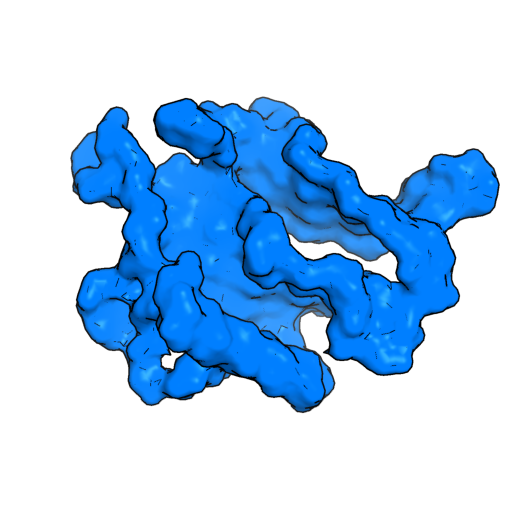R A O 1
ATOM 1401 N N . PHE A 1 181 ? -5.117 1.995 -16.925 1.00 76.00 181 PHE A N 1
ATOM 1402 C CA . PHE A 1 181 ? -4.895 1.964 -15.466 1.00 76.00 181 PHE A CA 1
ATOM 1403 C C . PHE A 1 181 ? -5.937 1.159 -14.667 1.00 76.00 181 PHE A C 1
ATOM 1405 O O . PHE A 1 181 ? -6.116 1.377 -13.468 1.00 76.00 181 PHE A O 1
ATOM 1412 N N . VAL A 1 182 ? -6.634 0.224 -15.319 1.00 85.62 182 VAL A N 1
ATOM 1413 C CA . VAL A 1 182 ? -7.544 -0.720 -14.656 1.00 85.62 182 VAL A CA 1
ATOM 1414 C C . VAL A 1 182 ? -6.780 -2.010 -14.341 1.00 85.62 182 VAL A C 1
ATOM 1416 O O . VAL A 1 182 ? -6.291 -2.659 -15.274 1.00 85.62 182 VAL A O 1
ATOM 1419 N N . PRO A 1 183 ? -6.674 -2.427 -13.063 1.00 88.50 183 PRO A N 1
ATOM 1420 C CA . PRO A 1 183 ? -5.949 -3.642 -12.718 1.00 88.50 183 PRO A CA 1
ATOM 1421 C C . PRO A 1 183 ? -6.564 -4.890 -13.351 1.00 88.50 183 PRO A C 1
ATOM 1423 O O . PRO A 1 183 ? -7.758 -5.164 -13.207 1.00 88.50 183 PRO A O 1
ATOM 1426 N N . ARG A 1 184 ? -5.733 -5.693 -14.021 1.00 90.06 184 ARG A N 1
ATOM 1427 C CA . ARG A 1 184 ? -6.131 -7.010 -14.544 1.00 90.06 184 ARG A CA 1
ATOM 1428 C C . ARG A 1 184 ? -5.876 -8.095 -13.503 1.00 90.06 184 ARG A C 1
ATOM 1430 O O . ARG A 1 184 ? -5.005 -7.950 -12.650 1.00 90.06 184 ARG A O 1
ATOM 1437 N N . ARG A 1 185 ? -6.607 -9.210 -13.563 1.00 90.75 185 ARG A N 1
ATOM 1438 C CA . ARG A 1 185 ? -6.309 -10.356 -12.689 1.00 90.75 185 ARG A CA 1
ATOM 1439 C C . ARG A 1 185 ? -4.882 -10.834 -12.934 1.00 90.75 185 ARG A C 1
ATOM 1441 O O . ARG A 1 185 ? -4.499 -11.073 -14.080 1.00 90.75 185 ARG A O 1
ATOM 1448 N N . GLN A 1 186 ? -4.114 -10.970 -11.860 1.00 85.12 186 GLN A N 1
ATOM 1449 C CA . GLN A 1 186 ? -2.795 -11.579 -11.912 1.00 85.12 186 GLN A CA 1
ATOM 1450 C C . GLN A 1 186 ? -2.944 -13.025 -12.403 1.00 85.12 186 GLN A C 1
ATOM 1452 O O . GLN A 1 186 ? -3.758 -13.787 -11.876 1.00 85.12 186 GLN A O 1
ATOM 1457 N N . LYS A 1 187 ? -2.189 -13.405 -13.437 1.00 74.94 187 LYS A N 1
ATOM 1458 C CA . LYS A 1 187 ? -2.166 -14.796 -13.895 1.00 74.94 187 LYS A CA 1
ATOM 1459 C C . LYS A 1 187 ? -1.511 -15.638 -12.803 1.00 74.94 187 LYS A C 1
ATOM 1461 O O . LYS A 1 187 ? -0.430 -15.299 -12.326 1.00 74.94 187 LYS A O 1
ATOM 1466 N N . ARG A 1 188 ? -2.185 -16.710 -12.382 1.00 55.03 188 ARG A N 1
ATOM 1467 C CA . ARG A 1 188 ? -1.577 -17.719 -11.510 1.00 55.03 188 ARG A CA 1
ATOM 1468 C C . ARG A 1 188 ? -0.552 -18.474 -12.357 1.00 55.03 188 ARG A C 1
ATOM 1470 O O . ARG A 1 188 ? -0.941 -19.072 -13.358 1.00 55.03 188 ARG A O 1
ATOM 1477 N N . HIS A 1 189 ? 0.720 -18.353 -11.995 1.00 41.41 189 HIS A N 1
ATOM 1478 C CA . HIS A 1 189 ? 1.807 -19.169 -12.530 1.00 41.41 189 HIS A CA 1
ATOM 1479 C C . HIS A 1 189 ? 1.996 -20.398 -11.648 1.00 41.41 189 HIS A C 1
ATOM 1481 O O . HIS A 1 189 ? 1.841 -20.247 -10.412 1.00 41.41 189 HIS A O 1
#

Sequence (189 aa):
MALKILRCVRGADAVGAWQLYLLGDSARRDGDVVLSTRLAAQMFTRQADGTLAQRWLLRDRIAPDEAGAWFSRKLSEFDGLDADGRAAPLLVLRFVAWKDEDATRGVDEGDDAGRLKIVLPGGEPPATVMAVTGTLDDERHTTANDTYFTLPEPTRRHVERLLRAWNRDQVFLSADNGGTFVPRRQKRH